Protein AF-A0A1S6QGM0-F1 (afdb_monomer_lite)

Secondary structure (DSSP, 8-state):
----EEE-TTT--EEETT-SB-TTT--B-PPP--------------------------HHHHHHHHHHHHHHHHHHHHH------S-HHHHHHHHHHHHH-SS-TT-S--EEEEETTTEEEEEE-TT-GGGTTTTT-HHHHHHHHHHHHHHHHTTTTSS-GGGG-EEEEESS-SSEEEEEETTEEEEETTT-

Organism: NCBI:txid1138822

pLDDT: mean 80.4, std 16.28, range [38.66, 97.5]

Sequence (192 aa):
MSEEEKVCIKCGRKIPGYSRFCPYCGAAQPALKKDAASDNSRVSRRATNDSGNNNGMTPLKKLMIIALGLVFVLVVGKVTTFKDGPGHHKIEEEMHLNMFDGETAYGKHPKITVDKKKGTTIKISYKSTALKNIKTNPDWKRLVKKTVKKSNEFDGVYGNKMYSKIKIRTDKSKKPLFKVDQGKVLYNKADA

Radius of gyration: 28.46 Å; chains: 1; bounding box: 60×48×69 Å

Structure (mmCIF, N/CA/C/O backbone):
data_AF-A0A1S6QGM0-F1
#
_entry.id   AF-A0A1S6QGM0-F1
#
loop_
_atom_site.group_PDB
_atom_site.id
_atom_site.type_symbol
_atom_site.label_atom_id
_atom_site.label_alt_id
_atom_site.label_comp_id
_atom_site.label_asym_id
_atom_site.label_entity_id
_atom_site.label_seq_id
_atom_site.pdbx_PDB_ins_code
_atom_site.Cartn_x
_atom_site.Cartn_y
_atom_site.Cartn_z
_atom_site.occupancy
_atom_site.B_iso_or_equiv
_atom_site.auth_seq_id
_atom_site.auth_comp_id
_atom_site.auth_asym_id
_atom_site.auth_atom_id
_atom_site.pdbx_PDB_model_num
ATOM 1 N N . MET A 1 1 ? 32.637 33.363 -14.312 1.00 43.47 1 MET A N 1
ATOM 2 C CA . MET A 1 1 ? 32.146 32.378 -15.298 1.00 43.47 1 MET A CA 1
ATOM 3 C C . MET A 1 1 ? 30.644 32.279 -15.115 1.00 43.47 1 MET A C 1
ATOM 5 O O . MET A 1 1 ? 30.223 31.840 -14.057 1.00 43.47 1 MET A O 1
ATOM 9 N N . SER A 1 2 ? 29.846 32.792 -16.050 1.00 50.94 2 SER A N 1
ATOM 10 C CA . SER A 1 2 ? 28.386 32.673 -15.990 1.00 50.94 2 SER A CA 1
ATOM 11 C C . SER A 1 2 ? 27.986 31.259 -16.408 1.00 50.94 2 SER A C 1
ATOM 13 O O . SER A 1 2 ? 28.318 30.815 -17.507 1.00 50.94 2 SER A O 1
ATOM 15 N N . GLU A 1 3 ? 27.319 30.530 -15.517 1.00 64.00 3 GLU A N 1
ATOM 16 C CA . GLU A 1 3 ? 26.695 29.258 -15.869 1.00 64.00 3 GLU A CA 1
ATOM 17 C C . GLU A 1 3 ? 25.521 29.558 -16.805 1.00 64.00 3 GLU A C 1
ATOM 19 O O . GLU A 1 3 ? 24.546 30.197 -16.424 1.00 64.00 3 GLU A O 1
ATOM 24 N N . GLU A 1 4 ? 25.652 29.169 -18.069 1.00 79.38 4 GLU A N 1
ATOM 25 C CA . GLU A 1 4 ? 24.581 29.285 -19.054 1.00 79.38 4 GLU A CA 1
ATOM 26 C C . GLU A 1 4 ? 23.386 28.446 -18.575 1.00 79.38 4 GLU A C 1
ATOM 28 O O . GLU A 1 4 ? 23.537 27.247 -18.349 1.00 79.38 4 GLU A O 1
ATOM 33 N N . GLU A 1 5 ? 22.217 29.056 -18.372 1.00 84.69 5 GLU A N 1
ATOM 34 C CA . GLU A 1 5 ? 20.994 28.382 -17.915 1.00 84.69 5 GLU A CA 1
ATOM 35 C C . GLU A 1 5 ? 20.033 28.137 -19.087 1.00 84.69 5 GLU A C 1
ATOM 37 O O . GLU A 1 5 ? 19.898 28.964 -19.987 1.00 84.69 5 GLU A O 1
ATOM 42 N N . LYS A 1 6 ? 19.305 27.017 -19.061 1.00 87.62 6 LYS A N 1
ATOM 43 C CA . LYS A 1 6 ? 18.217 26.709 -20.006 1.00 87.62 6 LYS A CA 1
ATOM 44 C C . LYS A 1 6 ? 16.930 26.349 -19.276 1.00 87.62 6 LYS A C 1
ATOM 46 O O . LYS A 1 6 ? 16.949 25.983 -18.105 1.00 87.62 6 LYS A O 1
ATOM 51 N N . VAL A 1 7 ? 15.796 26.416 -19.967 1.00 91.94 7 VAL A N 1
ATOM 52 C CA . VAL A 1 7 ? 14.485 26.052 -19.409 1.00 91.94 7 VAL A CA 1
ATOM 53 C C . VAL A 1 7 ? 14.140 24.608 -19.769 1.00 91.94 7 VAL A C 1
ATOM 55 O O . VAL A 1 7 ? 14.303 24.178 -20.908 1.00 91.94 7 VAL A O 1
ATOM 58 N N . CYS A 1 8 ? 13.653 23.844 -18.793 1.00 92.56 8 CYS A N 1
ATOM 59 C CA . CYS A 1 8 ? 13.222 22.469 -18.998 1.00 92.56 8 CYS A CA 1
ATOM 60 C C . CYS A 1 8 ? 11.998 22.392 -19.921 1.00 92.56 8 CYS A C 1
ATOM 62 O O . CYS A 1 8 ? 10.935 22.913 -19.582 1.00 92.56 8 CYS A O 1
ATOM 64 N N . ILE A 1 9 ? 12.105 21.619 -21.006 1.00 91.50 9 ILE A N 1
ATOM 65 C CA . ILE A 1 9 ? 11.027 21.416 -21.997 1.00 91.50 9 ILE A CA 1
ATOM 66 C C . ILE A 1 9 ? 9.768 20.718 -21.448 1.00 91.50 9 ILE A C 1
ATOM 68 O O . ILE A 1 9 ? 8.748 20.664 -22.128 1.00 91.50 9 ILE A O 1
ATOM 72 N N . LYS A 1 10 ? 9.837 20.127 -20.245 1.00 94.44 10 LYS A N 1
ATOM 73 C CA . LYS A 1 10 ? 8.713 19.412 -19.616 1.00 94.44 10 LYS A CA 1
ATOM 74 C C . LYS A 1 10 ? 8.075 20.171 -18.460 1.00 94.44 10 LYS A C 1
ATOM 76 O O . LYS A 1 10 ? 6.856 20.210 -18.386 1.00 94.44 10 LYS A O 1
ATOM 81 N N . CYS A 1 11 ? 8.870 20.727 -17.545 1.00 92.19 11 CYS A N 1
ATOM 82 C CA . CYS A 1 11 ? 8.349 21.344 -16.319 1.00 92.19 11 CYS A CA 1
ATOM 83 C C . CYS A 1 11 ? 8.531 22.866 -16.251 1.00 92.19 11 CYS A C 1
ATOM 85 O O . CYS A 1 11 ? 8.129 23.467 -15.259 1.00 92.19 11 CYS A O 1
ATOM 87 N N . GLY A 1 12 ? 9.168 23.486 -17.251 1.00 90.38 12 GLY A N 1
ATOM 88 C CA . GLY A 1 12 ? 9.318 24.942 -17.335 1.00 90.38 12 GLY A CA 1
ATOM 89 C C . GLY A 1 12 ? 10.295 25.567 -16.331 1.00 90.38 12 GLY A C 1
ATOM 90 O O . GLY A 1 12 ? 10.414 26.785 -16.276 1.00 90.38 12 GLY A O 1
ATOM 91 N N . ARG A 1 13 ? 11.013 24.767 -15.533 1.00 90.94 13 ARG A N 1
ATOM 92 C CA . ARG A 1 13 ? 12.010 25.271 -14.571 1.00 90.94 13 ARG A CA 1
ATOM 93 C C . ARG A 1 13 ? 13.360 25.537 -15.237 1.00 90.94 13 ARG A C 1
ATOM 95 O O . ARG A 1 13 ? 13.747 24.797 -16.142 1.00 90.94 13 ARG A O 1
ATOM 102 N N . LYS A 1 14 ? 14.088 26.543 -14.747 1.00 92.44 14 LYS A N 1
ATOM 103 C CA . LYS A 1 14 ? 15.476 26.826 -15.143 1.00 92.44 14 LYS A CA 1
ATOM 104 C C . LYS A 1 14 ? 16.421 25.746 -14.612 1.00 92.44 14 LYS A C 1
ATOM 106 O O . LYS A 1 14 ? 16.250 25.265 -13.493 1.00 92.44 14 LYS A O 1
ATOM 111 N N . ILE A 1 15 ? 17.369 25.334 -15.441 1.00 89.31 15 ILE A N 1
ATOM 112 C CA . ILE A 1 15 ? 18.354 24.285 -15.172 1.00 89.31 15 ILE A CA 1
ATOM 113 C C . ILE A 1 15 ? 19.703 24.673 -15.796 1.00 89.31 15 ILE A C 1
ATOM 115 O O . ILE A 1 15 ? 19.719 25.431 -16.767 1.00 89.31 15 ILE A O 1
ATOM 119 N N . PRO A 1 16 ? 20.827 24.105 -15.330 1.00 87.19 16 PRO A N 1
ATOM 120 C CA . PRO A 1 16 ? 22.119 24.344 -15.961 1.00 87.19 16 PRO A CA 1
ATOM 121 C C . PRO A 1 16 ? 22.126 23.890 -17.428 1.00 87.19 16 PRO A C 1
ATOM 123 O O . PRO A 1 16 ? 21.629 22.810 -17.773 1.00 87.19 16 PRO A O 1
ATOM 126 N N . GLY A 1 17 ? 22.712 24.699 -18.303 1.00 81.88 17 GLY A N 1
ATOM 127 C CA . GLY A 1 17 ? 22.733 24.523 -19.756 1.00 81.88 17 GLY A CA 1
ATOM 128 C C . GLY A 1 17 ? 23.417 23.231 -20.198 1.00 81.88 17 GLY A C 1
ATOM 129 O O . GLY A 1 17 ? 22.955 22.561 -21.129 1.00 81.88 17 GLY A O 1
ATOM 130 N N . TYR A 1 18 ? 24.442 22.810 -19.452 1.00 81.00 18 TYR A N 1
ATOM 131 C CA . TYR A 1 18 ? 25.153 21.546 -19.652 1.00 81.00 18 TYR A CA 1
ATOM 132 C C . TYR A 1 18 ? 24.358 20.312 -19.196 1.00 81.00 18 TYR A C 1
ATOM 134 O O . TYR A 1 18 ? 24.715 19.185 -19.547 1.00 81.00 18 TYR A O 1
ATOM 142 N N . SER A 1 19 ? 23.276 20.481 -18.426 1.00 82.56 19 SER A N 1
ATOM 143 C CA . SER A 1 19 ? 22.555 19.341 -17.867 1.00 82.56 19 SER A CA 1
ATOM 144 C C . SER A 1 19 ? 21.805 18.565 -18.950 1.00 82.56 19 SER A C 1
ATOM 146 O O . SER A 1 19 ? 20.955 19.111 -19.661 1.00 82.56 19 SER A O 1
ATOM 148 N N . ARG A 1 20 ? 22.092 17.264 -19.064 1.00 88.19 20 ARG A N 1
ATOM 149 C CA . ARG A 1 20 ? 21.401 16.340 -19.985 1.00 88.19 20 ARG A CA 1
ATOM 150 C C . ARG A 1 20 ? 20.034 15.898 -19.462 1.00 88.19 20 ARG A C 1
ATOM 152 O O . ARG A 1 20 ? 19.219 15.423 -20.245 1.00 88.19 20 ARG A O 1
ATOM 159 N N . PHE A 1 21 ? 19.774 16.071 -18.167 1.00 92.81 21 PHE A N 1
ATOM 160 C CA . PHE A 1 21 ? 18.528 15.678 -17.510 1.00 92.81 21 PHE A CA 1
ATOM 161 C C . PHE A 1 21 ? 18.049 16.777 -16.557 1.00 92.81 21 PHE A C 1
ATOM 163 O O . PHE A 1 21 ? 18.847 17.459 -15.917 1.00 92.81 21 PHE A O 1
ATOM 170 N N . CYS A 1 22 ? 16.738 16.979 -16.453 1.00 91.56 22 CYS A N 1
ATOM 171 C CA . CYS A 1 22 ? 16.185 17.941 -15.504 1.00 91.56 22 CYS A CA 1
ATOM 172 C C . CYS A 1 22 ? 16.244 17.371 -14.072 1.00 91.56 22 CYS A C 1
ATOM 174 O O . CYS A 1 22 ? 15.607 16.344 -13.831 1.00 91.56 22 CYS A O 1
ATOM 176 N N . PRO A 1 23 ? 16.898 18.033 -13.098 1.00 89.12 23 PRO A N 1
ATOM 177 C CA . PRO A 1 23 ? 16.967 17.543 -11.716 1.00 89.12 23 PRO A CA 1
ATOM 178 C C . PRO A 1 23 ? 15.606 17.549 -11.003 1.00 89.12 23 PRO A C 1
ATOM 180 O O . PRO A 1 23 ? 15.426 16.847 -10.016 1.00 89.12 23 PRO A O 1
ATOM 183 N N . TYR A 1 24 ? 14.631 18.311 -11.509 1.00 90.44 24 TYR A N 1
ATOM 184 C CA . TYR A 1 24 ? 13.314 18.447 -10.882 1.00 90.44 24 TYR A CA 1
ATOM 185 C C . TYR A 1 24 ? 12.263 17.469 -11.414 1.00 90.44 24 TYR A C 1
ATOM 187 O O . TYR A 1 24 ? 11.301 17.180 -10.714 1.00 90.44 24 TYR A O 1
ATOM 195 N N . CYS A 1 25 ? 12.393 16.998 -12.658 1.00 91.00 25 CYS A N 1
ATOM 196 C CA . CYS A 1 25 ? 11.388 16.115 -13.272 1.00 91.00 25 CYS A CA 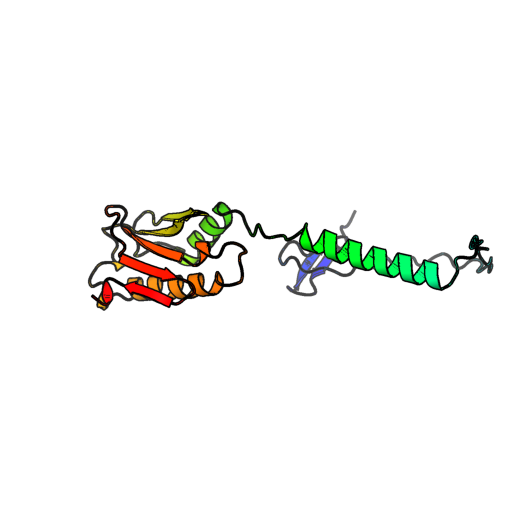1
ATOM 197 C C . CYS A 1 25 ? 11.967 14.895 -14.001 1.00 91.00 25 CYS A C 1
ATOM 199 O O . CYS A 1 25 ? 11.207 14.106 -14.552 1.00 91.00 25 CYS A O 1
ATOM 201 N N . GLY A 1 26 ? 13.293 14.745 -14.060 1.00 88.94 26 GLY A N 1
ATOM 202 C CA . GLY A 1 26 ? 13.970 13.610 -14.696 1.00 88.94 26 GLY A CA 1
ATOM 203 C C . GLY A 1 26 ? 13.949 13.604 -16.229 1.00 88.94 26 GLY A C 1
ATOM 204 O O . GLY A 1 26 ? 14.592 12.758 -16.842 1.00 88.94 26 GLY A O 1
ATOM 205 N N . ALA A 1 27 ? 13.251 14.544 -16.877 1.00 91.75 27 ALA A N 1
ATOM 206 C CA . ALA A 1 27 ? 13.150 14.581 -18.333 1.00 91.75 27 ALA A CA 1
ATOM 207 C C . ALA A 1 27 ? 14.506 14.864 -18.999 1.00 91.75 27 ALA A C 1
ATOM 209 O O . ALA A 1 27 ? 15.207 15.804 -18.607 1.00 91.75 27 ALA A O 1
ATOM 210 N N . ALA A 1 28 ? 14.836 14.098 -20.041 1.00 91.56 28 ALA A N 1
ATOM 211 C CA . ALA A 1 28 ? 15.992 14.343 -20.898 1.00 91.56 28 ALA A CA 1
ATOM 212 C C . ALA A 1 28 ? 15.896 15.716 -21.581 1.00 91.56 28 ALA A C 1
ATOM 214 O O . ALA A 1 28 ? 14.815 16.148 -21.985 1.00 91.56 28 ALA A O 1
ATOM 215 N N . GLN A 1 29 ? 17.029 16.405 -21.685 1.00 88.69 29 GLN A N 1
ATOM 216 C CA . GLN A 1 29 ? 17.133 17.766 -22.199 1.00 88.69 29 GLN A CA 1
ATOM 217 C C . GLN A 1 29 ? 18.039 17.795 -23.430 1.00 88.69 29 GLN A C 1
ATOM 219 O O . GLN A 1 29 ? 19.071 17.117 -23.437 1.00 88.69 29 GLN A O 1
ATOM 224 N N . PRO A 1 30 ? 17.708 18.600 -24.451 1.00 83.50 30 PRO A N 1
ATOM 225 C CA . PRO A 1 30 ? 18.596 18.795 -25.587 1.00 83.50 30 PRO A CA 1
ATOM 226 C C . PRO A 1 30 ? 19.904 19.459 -25.130 1.00 83.50 30 PRO A C 1
ATOM 228 O O . PRO A 1 30 ? 19.913 20.294 -24.216 1.00 83.50 30 PRO A O 1
ATOM 231 N N . ALA A 1 31 ? 21.023 19.064 -25.740 1.00 76.94 31 ALA A N 1
ATOM 232 C CA . ALA A 1 31 ? 22.296 19.748 -25.546 1.00 76.94 31 ALA A CA 1
ATOM 233 C C . ALA A 1 31 ? 22.222 21.126 -26.217 1.00 76.94 31 ALA A C 1
ATOM 235 O O . ALA A 1 31 ? 21.768 21.223 -27.357 1.00 76.94 31 ALA A O 1
ATOM 236 N N . LEU A 1 32 ? 22.653 22.177 -25.517 1.00 70.12 32 LEU A N 1
ATOM 237 C CA . LEU A 1 32 ? 22.825 23.481 -26.149 1.00 70.12 32 LEU A CA 1
ATOM 238 C C . LEU A 1 32 ? 23.970 23.349 -27.155 1.00 70.12 32 LEU A C 1
ATOM 240 O O . LEU A 1 32 ? 25.086 22.973 -26.787 1.00 70.12 32 LEU A O 1
ATOM 244 N N . LYS A 1 33 ? 23.681 23.592 -28.436 1.00 61.00 33 LYS A N 1
ATOM 245 C CA . LYS A 1 33 ? 24.728 23.766 -29.438 1.00 61.00 33 LYS A CA 1
ATOM 246 C C . LYS A 1 33 ? 25.403 25.091 -29.110 1.00 61.00 33 LYS A C 1
ATOM 248 O O . LYS A 1 33 ? 24.762 26.129 -29.187 1.00 61.00 33 LYS A O 1
ATOM 253 N N . LYS A 1 34 ? 26.669 25.049 -28.701 1.00 51.59 34 LYS A N 1
ATOM 254 C CA . LYS A 1 34 ? 27.493 26.255 -28.701 1.00 51.59 34 LYS A CA 1
ATOM 255 C C . LYS A 1 34 ? 27.737 26.604 -30.160 1.00 51.59 34 LYS A C 1
ATOM 257 O O . LYS A 1 34 ? 28.411 25.845 -30.857 1.00 51.59 34 LYS A O 1
ATOM 262 N N . ASP A 1 35 ? 27.157 27.706 -30.610 1.00 47.41 35 ASP A N 1
ATOM 263 C CA . ASP A 1 35 ? 27.440 28.275 -31.919 1.00 47.41 35 ASP A CA 1
ATOM 264 C C . ASP A 1 35 ? 28.897 28.750 -31.927 1.00 47.41 35 ASP A C 1
ATOM 266 O O . ASP A 1 35 ? 29.236 29.854 -31.504 1.00 47.41 35 ASP A O 1
ATOM 270 N N . ALA A 1 36 ? 29.789 27.864 -32.366 1.00 41.09 36 ALA A N 1
ATOM 271 C CA . ALA A 1 36 ? 31.149 28.209 -32.735 1.00 41.09 36 ALA A CA 1
ATOM 272 C C . ALA A 1 36 ? 31.103 28.960 -34.072 1.00 41.09 36 ALA A C 1
ATOM 274 O O . ALA A 1 36 ? 31.270 28.376 -35.142 1.00 41.09 36 ALA A O 1
ATOM 275 N N . ALA A 1 37 ? 30.861 30.266 -34.019 1.00 44.53 37 ALA A N 1
ATOM 276 C CA . ALA A 1 37 ? 31.225 31.148 -35.114 1.00 44.53 37 ALA A CA 1
ATOM 277 C C . ALA A 1 37 ? 32.725 31.452 -35.011 1.00 44.53 37 ALA A C 1
ATOM 279 O O . ALA A 1 37 ? 33.130 32.313 -34.238 1.00 44.53 37 ALA A O 1
ATOM 280 N N . SER A 1 38 ? 33.535 30.695 -35.758 1.00 45.12 38 SER A N 1
ATOM 281 C CA . SER A 1 38 ? 34.719 31.166 -36.498 1.00 45.12 38 SER A CA 1
ATOM 282 C C . SER A 1 38 ? 35.695 30.012 -36.733 1.00 45.12 38 SER A C 1
ATOM 284 O O . SER A 1 38 ? 36.644 29.841 -35.977 1.00 45.12 38 SER A O 1
ATOM 286 N N . ASP A 1 39 ? 35.514 29.271 -37.824 1.00 38.66 39 ASP A N 1
ATOM 287 C CA . ASP A 1 39 ? 36.645 29.066 -38.731 1.00 38.66 39 ASP A CA 1
ATOM 288 C C . ASP A 1 39 ? 36.114 28.773 -40.135 1.00 38.66 39 ASP A C 1
ATOM 290 O O . ASP A 1 39 ? 35.713 27.661 -40.478 1.00 38.66 39 ASP A O 1
ATOM 294 N N . ASN A 1 40 ? 36.034 29.829 -40.937 1.00 53.47 40 ASN A N 1
ATOM 295 C CA . ASN A 1 40 ? 35.817 29.716 -42.365 1.00 53.47 40 ASN A CA 1
ATOM 296 C C . ASN A 1 40 ? 37.191 29.832 -43.022 1.00 53.47 40 ASN A C 1
ATOM 298 O O . ASN A 1 40 ? 37.569 30.887 -43.526 1.00 53.47 40 ASN A O 1
ATOM 302 N N . SER A 1 41 ? 37.969 28.752 -42.989 1.00 46.75 41 SER A N 1
ATOM 303 C CA . SER A 1 41 ? 39.131 28.625 -43.855 1.00 46.75 41 SER A CA 1
ATOM 304 C C . SER A 1 41 ? 39.347 27.168 -44.279 1.00 46.75 41 SER A C 1
ATOM 306 O O . SER A 1 41 ? 39.750 26.297 -43.521 1.00 46.75 41 SER A O 1
ATOM 308 N N . ARG A 1 42 ? 39.091 26.934 -45.573 1.00 38.94 42 ARG A N 1
ATOM 309 C CA . ARG A 1 42 ? 39.524 25.770 -46.365 1.00 38.94 42 ARG A CA 1
ATOM 310 C C . ARG A 1 42 ? 38.817 24.449 -46.047 1.00 38.94 42 ARG A C 1
ATOM 312 O O . ARG A 1 42 ? 39.374 23.527 -45.460 1.00 38.94 42 ARG A O 1
ATOM 319 N N . VAL A 1 43 ? 37.646 24.292 -46.669 1.00 48.12 43 VAL A N 1
ATOM 320 C CA . VAL A 1 43 ? 37.157 22.988 -47.144 1.00 48.12 43 VAL A CA 1
ATOM 321 C C . VAL A 1 43 ? 38.150 22.451 -48.186 1.00 48.12 43 VAL A C 1
ATOM 323 O O . VAL A 1 43 ? 37.931 22.517 -49.393 1.00 48.12 43 VAL A O 1
ATOM 326 N N . SER A 1 44 ? 39.275 21.914 -47.719 1.00 46.84 44 SER A N 1
ATOM 327 C CA . SER A 1 44 ? 39.966 20.858 -48.441 1.00 46.84 44 SER A CA 1
ATOM 328 C C . SER A 1 44 ? 39.135 19.606 -48.231 1.00 46.84 44 SER A C 1
ATOM 330 O O . SER A 1 44 ? 39.155 19.001 -47.160 1.00 46.84 44 SER A O 1
ATOM 332 N N . ARG A 1 45 ? 38.400 19.214 -49.274 1.00 51.84 45 ARG A N 1
ATOM 333 C CA . ARG A 1 45 ? 37.960 17.834 -49.469 1.00 51.84 45 ARG A CA 1
ATOM 334 C C . ARG A 1 45 ? 39.205 16.944 -49.500 1.00 51.84 45 ARG A C 1
ATOM 336 O O . ARG A 1 45 ? 39.702 16.596 -50.564 1.00 51.84 45 ARG A O 1
ATOM 343 N N . ARG A 1 46 ? 39.724 16.567 -48.335 1.00 40.06 46 ARG A N 1
ATOM 344 C CA . ARG A 1 46 ? 40.391 15.281 -48.189 1.00 40.06 46 ARG A CA 1
ATOM 345 C C . ARG A 1 46 ? 39.292 14.311 -47.834 1.00 40.06 46 ARG A C 1
ATOM 347 O O . ARG A 1 46 ? 38.841 14.256 -46.695 1.00 40.06 46 ARG A O 1
ATOM 354 N N . ALA A 1 47 ? 38.843 13.604 -48.868 1.00 46.22 47 ALA A N 1
ATOM 355 C CA . ALA A 1 47 ? 38.322 12.267 -48.707 1.00 46.22 47 ALA A CA 1
ATOM 356 C C . ALA A 1 47 ? 39.236 11.565 -47.701 1.00 46.22 47 ALA A C 1
ATOM 358 O O . ALA A 1 47 ? 40.404 11.291 -47.988 1.00 46.22 47 ALA A O 1
ATOM 359 N N . THR A 1 48 ? 38.745 11.378 -46.481 1.00 44.88 48 THR A N 1
ATOM 360 C CA . THR A 1 48 ? 39.302 10.361 -45.615 1.00 44.88 48 THR A CA 1
ATOM 361 C C . THR A 1 48 ? 39.071 9.074 -46.379 1.00 44.88 48 THR A C 1
ATOM 363 O O . THR A 1 48 ? 37.941 8.599 -46.492 1.00 44.88 48 THR A O 1
ATOM 366 N N . ASN A 1 49 ? 40.152 8.583 -46.978 1.00 51.34 49 ASN A N 1
ATOM 367 C CA . ASN A 1 49 ? 40.356 7.177 -47.253 1.00 51.34 49 ASN A CA 1
ATOM 368 C C . ASN A 1 49 ? 40.202 6.460 -45.911 1.00 51.34 49 ASN A C 1
ATOM 370 O O . ASN A 1 49 ? 41.184 6.167 -45.233 1.00 51.34 49 ASN A O 1
ATOM 374 N N . ASP A 1 50 ? 38.956 6.255 -45.491 1.00 46.56 50 ASP A N 1
ATOM 375 C CA . ASP A 1 50 ? 38.643 5.204 -44.552 1.00 46.56 50 ASP A CA 1
ATOM 376 C C . ASP A 1 50 ? 38.761 3.932 -45.380 1.00 46.56 50 ASP A C 1
ATOM 378 O O . ASP A 1 50 ? 37.858 3.536 -46.123 1.00 46.56 50 ASP A O 1
ATOM 382 N N . SER A 1 51 ? 39.981 3.398 -45.373 1.00 42.41 51 SER A N 1
ATOM 383 C CA . SER A 1 51 ? 40.308 2.076 -45.871 1.00 42.41 51 SER A CA 1
ATOM 384 C C . SER A 1 51 ? 39.476 1.077 -45.078 1.00 42.41 51 SER A C 1
ATOM 386 O O . SER A 1 51 ? 39.934 0.490 -44.099 1.00 42.41 51 SER A O 1
ATOM 388 N N . GLY A 1 52 ? 38.236 0.884 -45.526 1.00 43.19 52 GLY A N 1
ATOM 389 C CA . GLY A 1 52 ? 37.433 -0.280 -45.223 1.00 43.19 52 GLY A CA 1
ATOM 390 C C . GLY A 1 52 ? 38.235 -1.496 -45.655 1.00 43.19 52 GLY A C 1
ATOM 391 O O . GLY A 1 52 ? 38.292 -1.836 -46.836 1.00 43.19 52 GLY A O 1
ATOM 392 N N . ASN A 1 53 ? 38.909 -2.108 -44.686 1.00 48.28 53 ASN A N 1
ATOM 393 C CA . ASN A 1 53 ? 39.560 -3.393 -44.833 1.00 48.28 53 ASN A CA 1
ATOM 394 C C . ASN A 1 53 ? 38.480 -4.429 -45.174 1.00 48.28 53 ASN A C 1
ATOM 396 O O . ASN A 1 53 ? 37.830 -5.005 -44.300 1.00 48.28 53 ASN A O 1
ATOM 400 N N . ASN A 1 54 ? 38.249 -4.613 -46.470 1.00 49.72 54 ASN A N 1
ATOM 401 C CA . ASN A 1 54 ? 37.345 -5.603 -47.020 1.00 49.72 54 ASN A CA 1
ATOM 402 C C . ASN A 1 54 ? 38.015 -6.977 -46.965 1.00 49.72 54 ASN A C 1
ATOM 404 O O . ASN A 1 54 ? 38.377 -7.545 -47.993 1.00 49.72 54 ASN A O 1
ATOM 408 N N . ASN A 1 55 ? 38.110 -7.558 -45.770 1.00 55.28 55 ASN A N 1
ATOM 409 C CA . ASN A 1 55 ? 38.131 -9.012 -45.687 1.00 55.28 55 ASN A CA 1
ATOM 410 C C . ASN A 1 55 ? 36.720 -9.494 -46.036 1.00 55.28 55 ASN A C 1
ATOM 412 O O . ASN A 1 55 ? 35.784 -9.375 -45.244 1.00 55.28 55 ASN A O 1
ATOM 416 N N . GLY A 1 56 ? 36.573 -9.965 -47.277 1.00 55.66 56 GLY A N 1
ATOM 417 C CA . GLY A 1 56 ? 35.321 -10.397 -47.886 1.00 55.66 56 GLY A CA 1
ATOM 418 C C . GLY A 1 56 ? 34.567 -11.390 -47.010 1.00 55.66 56 GLY A C 1
ATOM 419 O O . GLY A 1 56 ? 34.852 -12.585 -46.980 1.00 55.66 56 GLY A O 1
ATOM 420 N N . MET A 1 57 ? 33.569 -10.889 -46.291 1.00 57.75 57 MET A N 1
ATOM 421 C CA . MET A 1 57 ? 32.644 -11.725 -45.554 1.00 57.75 57 MET A CA 1
ATOM 422 C C . MET A 1 57 ? 31.485 -12.083 -46.480 1.00 57.75 57 MET A C 1
ATOM 424 O O . MET A 1 57 ? 30.722 -11.208 -46.895 1.00 57.75 57 MET A O 1
ATOM 428 N N . THR A 1 58 ? 31.375 -13.370 -46.811 1.00 74.44 58 THR A N 1
ATOM 429 C CA . THR A 1 58 ? 30.283 -13.910 -47.626 1.00 74.44 58 THR A CA 1
ATOM 430 C C . THR A 1 58 ? 28.922 -13.502 -47.044 1.00 74.44 58 THR A C 1
ATOM 432 O O . THR A 1 58 ? 28.788 -13.385 -45.820 1.00 74.44 58 THR A O 1
ATOM 435 N N . PRO A 1 59 ? 27.895 -13.277 -47.882 1.00 72.69 59 PRO A N 1
ATOM 436 C CA . PRO A 1 59 ? 26.594 -12.769 -47.437 1.00 72.69 59 PRO A CA 1
ATOM 437 C C . PRO A 1 59 ? 25.960 -13.619 -46.319 1.00 72.69 59 PRO A C 1
ATOM 439 O O . PRO A 1 59 ? 25.344 -13.068 -45.408 1.00 72.69 59 PRO A O 1
ATOM 442 N N . LEU A 1 60 ? 26.217 -14.934 -46.302 1.00 77.75 60 LEU A N 1
ATOM 443 C CA . LEU A 1 60 ? 25.806 -15.825 -45.211 1.00 77.75 60 LEU A CA 1
ATOM 444 C C . LEU A 1 60 ? 26.459 -15.496 -43.859 1.00 77.75 60 LEU A C 1
ATOM 446 O O . LEU A 1 60 ? 25.787 -15.532 -42.832 1.00 77.75 60 LEU A O 1
ATOM 450 N N . LYS A 1 61 ? 27.753 -15.154 -43.824 1.00 77.81 61 LYS A N 1
ATOM 451 C CA . LYS A 1 61 ? 28.450 -14.836 -42.566 1.00 77.81 61 LYS A CA 1
ATOM 452 C C . LYS A 1 61 ? 27.927 -13.540 -41.933 1.00 77.81 61 LYS A C 1
ATOM 454 O O . LYS A 1 61 ? 27.829 -13.469 -40.712 1.00 77.81 61 LYS A O 1
ATOM 459 N N . LYS A 1 62 ? 27.515 -12.552 -42.740 1.00 78.25 62 LYS A N 1
ATOM 460 C CA . LYS A 1 62 ? 26.876 -11.321 -42.235 1.00 78.25 62 LYS A CA 1
ATOM 461 C C . LYS A 1 62 ? 25.527 -11.612 -41.573 1.00 78.25 62 LYS A C 1
ATOM 463 O O . LYS A 1 62 ? 25.272 -11.117 -40.478 1.00 78.25 62 LYS A O 1
ATOM 468 N N . LEU A 1 63 ? 24.701 -12.462 -42.191 1.00 84.25 63 LEU A N 1
ATOM 469 C CA . LEU A 1 63 ? 23.429 -12.896 -41.603 1.00 84.25 63 LEU A CA 1
ATOM 470 C C . LEU A 1 63 ? 23.636 -13.678 -40.302 1.00 84.25 63 LEU A C 1
ATOM 472 O O . LEU A 1 63 ? 22.916 -13.440 -39.337 1.00 84.25 63 LEU A O 1
ATOM 476 N N . MET A 1 64 ? 24.657 -14.537 -40.241 1.00 85.88 64 MET A N 1
ATOM 477 C CA . MET A 1 64 ? 24.989 -15.279 -39.021 1.00 85.88 64 MET A CA 1
ATOM 478 C C . MET A 1 64 ? 25.403 -14.354 -37.876 1.00 85.88 64 MET A C 1
ATOM 480 O O . MET A 1 64 ? 24.944 -14.553 -36.760 1.00 85.88 64 MET A O 1
ATOM 484 N N . ILE A 1 65 ? 26.202 -13.313 -38.131 1.00 85.81 65 ILE A N 1
ATOM 485 C CA . ILE A 1 65 ? 26.593 -12.344 -37.091 1.00 85.81 65 ILE A CA 1
ATOM 486 C C . ILE A 1 65 ? 25.387 -11.539 -36.599 1.00 85.81 65 ILE A C 1
ATOM 488 O O . ILE A 1 65 ? 25.240 -11.344 -35.394 1.00 85.81 65 ILE A O 1
ATOM 492 N N . ILE A 1 66 ? 24.501 -11.108 -37.501 1.00 86.56 66 ILE A N 1
ATOM 493 C CA . ILE A 1 66 ? 23.269 -10.396 -37.127 1.00 86.56 66 ILE A CA 1
ATOM 494 C C . ILE A 1 66 ? 22.364 -11.303 -36.288 1.00 86.56 66 ILE A C 1
ATOM 496 O O . ILE A 1 66 ? 21.872 -10.876 -35.245 1.00 86.56 66 ILE A O 1
ATOM 500 N N . ALA A 1 67 ? 22.188 -12.560 -36.700 1.00 88.62 67 ALA A N 1
ATOM 501 C CA . ALA A 1 67 ? 21.423 -13.544 -35.944 1.00 88.62 67 ALA A CA 1
ATOM 502 C C . ALA A 1 67 ? 22.047 -13.794 -34.564 1.00 88.62 67 ALA A C 1
ATOM 504 O O . ALA A 1 67 ? 21.331 -13.807 -33.566 1.00 88.62 67 ALA A O 1
ATOM 505 N N . LEU A 1 68 ? 23.375 -13.912 -34.478 1.00 90.31 68 LEU A N 1
ATOM 506 C CA . LEU A 1 68 ? 24.088 -14.109 -33.216 1.00 90.31 68 LEU A CA 1
ATOM 507 C C . LEU A 1 68 ? 23.962 -12.889 -32.294 1.00 90.31 68 LEU A C 1
ATOM 509 O O . LEU A 1 68 ? 23.761 -13.049 -31.094 1.00 90.31 68 LEU A O 1
ATOM 513 N N . GLY A 1 69 ? 24.013 -11.677 -32.852 1.00 89.94 69 GLY A N 1
ATOM 514 C CA . GLY A 1 69 ? 23.770 -10.431 -32.126 1.00 89.94 69 GLY A CA 1
ATOM 515 C C . GLY A 1 69 ? 22.336 -10.327 -31.606 1.00 89.94 69 GLY A C 1
ATOM 516 O O . GLY A 1 69 ? 22.131 -9.995 -30.442 1.00 89.94 69 GLY A O 1
ATOM 517 N N . LEU A 1 70 ? 21.339 -10.683 -32.421 1.00 88.62 70 LEU A N 1
ATOM 518 C CA . LEU A 1 70 ? 19.934 -10.758 -32.003 1.00 88.62 70 LEU A CA 1
ATOM 519 C C . LEU A 1 70 ? 19.725 -11.796 -30.898 1.00 88.62 70 LEU A C 1
ATOM 521 O O . LEU A 1 70 ? 19.076 -11.501 -29.897 1.00 88.62 70 LEU A O 1
ATOM 525 N N . VAL A 1 71 ? 20.314 -12.984 -31.035 1.00 88.56 71 VAL A N 1
ATOM 526 C CA . VAL A 1 71 ? 20.284 -14.022 -29.998 1.00 88.56 71 VAL A CA 1
ATOM 527 C C . VAL A 1 71 ? 20.956 -13.520 -28.724 1.00 88.56 71 VAL A C 1
ATOM 529 O O . VAL A 1 71 ? 20.394 -13.689 -27.647 1.00 88.56 71 VAL A O 1
ATOM 532 N N . PHE A 1 72 ? 22.099 -12.841 -28.820 1.00 87.94 72 PHE A N 1
ATOM 533 C CA . PHE A 1 72 ? 22.778 -12.258 -27.666 1.00 87.94 72 PHE A CA 1
ATOM 534 C C . PHE A 1 72 ? 21.918 -11.194 -26.976 1.00 87.94 72 PHE A C 1
ATOM 536 O O . PHE A 1 72 ? 21.777 -11.234 -25.759 1.00 87.94 72 PHE A O 1
ATOM 543 N N .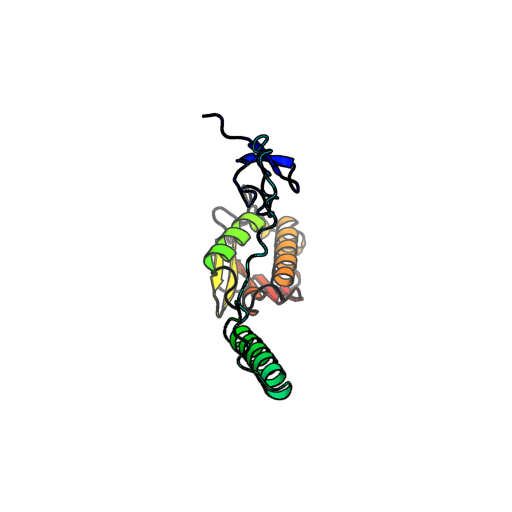 VAL A 1 73 ? 21.262 -10.303 -27.724 1.00 83.25 73 VAL A N 1
ATOM 544 C CA . VAL A 1 73 ? 20.321 -9.315 -27.167 1.00 83.25 73 VAL A CA 1
ATOM 545 C C . VAL A 1 73 ? 19.125 -9.996 -26.499 1.00 83.25 73 VAL A C 1
ATOM 547 O O . VAL A 1 73 ? 18.716 -9.575 -25.420 1.00 83.25 73 VAL A O 1
ATOM 550 N N . LEU A 1 74 ? 18.583 -11.070 -27.079 1.00 80.00 74 LEU A N 1
ATOM 551 C CA . LEU A 1 74 ? 17.490 -11.837 -26.473 1.00 80.00 74 LEU A CA 1
ATOM 552 C C . LEU A 1 74 ? 17.942 -12.587 -25.209 1.00 80.00 74 LEU A C 1
ATOM 554 O O . LEU A 1 74 ? 17.201 -12.626 -24.227 1.00 80.00 74 LEU A O 1
ATOM 558 N N . VAL A 1 75 ? 19.151 -13.153 -25.199 1.00 78.12 75 VAL A N 1
ATOM 559 C CA . VAL A 1 75 ? 19.734 -13.848 -24.041 1.00 78.12 75 VAL A CA 1
ATOM 560 C C . VAL A 1 75 ? 20.050 -12.853 -22.928 1.00 78.12 75 VAL A C 1
ATOM 562 O O . VAL A 1 75 ? 19.577 -13.032 -21.808 1.00 78.12 75 VAL A O 1
ATOM 565 N N . VAL A 1 76 ? 20.764 -11.766 -23.228 1.00 72.56 76 VAL A N 1
ATOM 566 C CA . VAL A 1 76 ? 21.055 -10.691 -22.269 1.00 72.56 76 VAL A CA 1
ATOM 567 C C . VAL A 1 76 ? 19.757 -10.062 -21.774 1.00 72.56 76 VAL A C 1
ATOM 569 O O . VAL A 1 76 ? 19.594 -9.921 -20.570 1.00 72.56 76 VAL A O 1
ATOM 572 N N . GLY A 1 77 ? 18.782 -9.802 -22.647 1.00 64.19 77 GLY A N 1
ATOM 573 C CA . GLY A 1 77 ? 17.463 -9.295 -22.264 1.00 64.19 77 GLY A CA 1
ATOM 574 C C . GLY A 1 77 ? 16.687 -10.229 -21.326 1.00 64.19 77 GLY A C 1
ATOM 575 O O . GLY A 1 77 ? 15.970 -9.751 -20.446 1.00 64.19 77 GLY A O 1
ATOM 576 N N . LYS A 1 78 ? 16.858 -11.555 -21.446 1.00 62.12 78 LYS A N 1
ATOM 577 C CA . LYS A 1 78 ? 16.314 -12.521 -20.474 1.00 62.12 78 LYS A CA 1
ATOM 578 C C . LYS A 1 78 ? 17.095 -12.570 -19.158 1.00 62.12 78 LYS A C 1
ATOM 580 O O . LYS A 1 78 ? 16.487 -12.857 -18.129 1.00 62.12 78 LYS A O 1
ATOM 585 N N . VAL A 1 79 ? 18.402 -12.305 -19.169 1.00 60.88 79 VAL A N 1
ATOM 586 C CA . VAL A 1 79 ? 19.255 -12.327 -17.965 1.00 60.88 79 VAL A CA 1
ATOM 587 C C . VAL A 1 79 ? 19.152 -11.014 -17.178 1.00 60.88 79 VAL A C 1
ATOM 589 O O . VAL A 1 79 ? 19.110 -11.037 -15.951 1.00 60.88 79 VAL A O 1
ATOM 592 N N . THR A 1 80 ? 19.010 -9.869 -17.846 1.00 55.12 80 THR A N 1
ATOM 593 C CA . THR A 1 80 ? 18.893 -8.545 -17.217 1.00 55.12 80 THR A CA 1
ATOM 594 C C . THR A 1 80 ? 17.447 -8.150 -16.945 1.00 55.12 80 THR A C 1
ATOM 596 O O . THR A 1 80 ? 17.085 -6.980 -17.090 1.00 55.12 80 THR A O 1
ATOM 599 N N . THR A 1 81 ? 16.577 -9.088 -16.561 1.00 53.53 81 THR A N 1
ATOM 600 C CA . THR A 1 81 ? 15.258 -8.679 -16.081 1.00 53.53 81 THR A CA 1
ATOM 601 C C . THR A 1 81 ? 15.464 -7.852 -14.813 1.00 53.53 81 THR A C 1
ATOM 603 O O . THR A 1 81 ? 15.722 -8.423 -13.755 1.00 53.53 81 THR A O 1
ATOM 606 N N . PHE A 1 82 ? 15.366 -6.522 -14.929 1.00 52.19 82 PHE A N 1
ATOM 607 C CA . PHE A 1 82 ? 15.223 -5.547 -13.842 1.00 52.19 82 PHE A CA 1
ATOM 608 C C . PHE A 1 82 ? 13.925 -5.862 -13.070 1.00 52.19 82 PHE A C 1
ATOM 610 O O . PHE A 1 82 ? 12.934 -5.144 -13.139 1.00 52.19 82 PHE A O 1
ATOM 617 N N . LYS A 1 83 ? 13.876 -7.023 -12.413 1.00 52.91 83 LYS A N 1
ATOM 618 C CA . LYS A 1 83 ? 12.737 -7.515 -11.625 1.00 52.91 83 LYS A CA 1
ATOM 619 C C . LYS A 1 83 ? 12.719 -6.914 -10.233 1.00 52.91 83 LYS A C 1
ATOM 621 O O . LYS A 1 83 ? 11.679 -6.922 -9.572 1.00 52.91 83 LYS A O 1
ATOM 626 N N . ASP A 1 84 ? 13.846 -6.365 -9.811 1.00 56.94 84 ASP A N 1
ATOM 627 C CA . ASP A 1 84 ? 13.957 -5.666 -8.552 1.00 56.94 84 ASP A CA 1
ATOM 628 C C . ASP A 1 84 ? 13.512 -4.222 -8.775 1.00 56.94 84 ASP A C 1
ATOM 630 O O . ASP A 1 84 ? 14.301 -3.328 -9.069 1.00 56.94 84 ASP A O 1
ATOM 634 N N . GLY A 1 85 ? 12.198 -4.008 -8.662 1.00 61.91 85 GLY A N 1
ATOM 635 C CA . GLY A 1 85 ? 11.635 -2.677 -8.445 1.00 61.91 85 GLY A CA 1
ATOM 636 C C . GLY A 1 85 ? 12.242 -2.007 -7.197 1.00 61.91 85 GLY A C 1
ATOM 637 O O . GLY A 1 85 ? 13.116 -2.581 -6.538 1.00 61.91 85 GLY A O 1
ATOM 638 N N . PRO A 1 86 ? 11.795 -0.795 -6.823 1.00 68.75 86 PRO A N 1
ATOM 639 C CA . PRO A 1 86 ? 12.328 -0.095 -5.659 1.00 68.75 86 PRO A CA 1
ATOM 640 C C . PRO A 1 86 ? 12.380 -1.017 -4.435 1.00 68.75 86 PRO A C 1
ATOM 642 O O . PRO A 1 86 ? 11.461 -1.797 -4.171 1.00 68.75 86 PRO A O 1
ATOM 645 N N . GLY A 1 87 ? 13.490 -0.952 -3.695 1.00 73.38 87 GLY A N 1
ATOM 646 C CA . GLY A 1 87 ? 13.641 -1.727 -2.470 1.00 73.38 87 GLY A CA 1
ATOM 647 C C . GLY A 1 87 ? 12.454 -1.480 -1.537 1.00 73.38 87 GLY A C 1
ATOM 648 O O . GLY A 1 87 ? 11.988 -0.352 -1.421 1.00 73.38 87 GLY A O 1
ATOM 649 N N . HIS A 1 88 ? 11.972 -2.533 -0.873 1.00 78.50 88 HIS A N 1
ATOM 650 C CA . HIS A 1 88 ? 10.804 -2.491 0.017 1.00 78.50 88 HIS A CA 1
ATOM 651 C C . HIS A 1 88 ? 10.762 -1.287 0.982 1.00 78.50 88 HIS A C 1
ATOM 653 O O . HIS A 1 88 ? 9.693 -0.721 1.157 1.00 78.50 88 HIS A O 1
ATOM 659 N N . HIS A 1 89 ? 11.899 -0.817 1.509 1.00 82.12 89 HIS A N 1
ATOM 660 C CA . HIS A 1 89 ? 11.967 0.403 2.331 1.00 82.12 89 HIS A CA 1
ATOM 661 C C . HIS A 1 89 ? 11.526 1.689 1.614 1.00 82.12 89 HIS A C 1
ATOM 663 O O 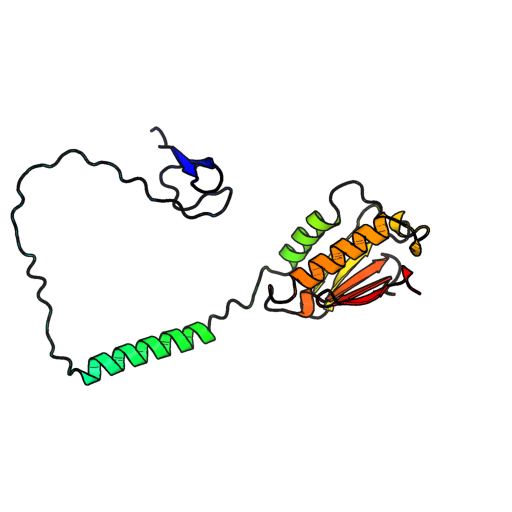. HIS A 1 89 ? 10.856 2.523 2.211 1.00 82.12 89 HIS A O 1
ATOM 669 N N . LYS A 1 90 ? 11.833 1.843 0.321 1.00 83.50 90 LYS A N 1
ATOM 670 C CA . LYS A 1 90 ? 11.350 2.989 -0.467 1.00 83.50 90 LYS A CA 1
ATOM 671 C C . LYS A 1 90 ? 9.837 2.923 -0.673 1.00 83.50 90 LYS A C 1
ATOM 673 O O . LYS A 1 90 ? 9.167 3.944 -0.610 1.00 83.50 90 LYS A O 1
ATOM 678 N 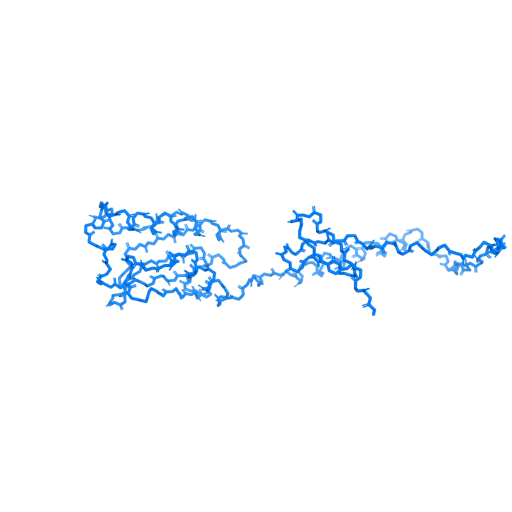N . ILE A 1 91 ? 9.301 1.715 -0.873 1.00 84.19 91 ILE A N 1
ATOM 679 C CA . ILE A 1 91 ? 7.850 1.491 -0.969 1.00 84.19 91 ILE A CA 1
ATOM 680 C C . ILE A 1 91 ? 7.179 1.821 0.374 1.00 84.19 91 ILE A C 1
ATOM 682 O O . ILE A 1 91 ? 6.113 2.429 0.389 1.00 84.19 91 ILE A O 1
ATOM 686 N N . GLU A 1 92 ? 7.800 1.458 1.504 1.00 87.12 92 GLU A N 1
ATOM 687 C CA . GLU A 1 92 ? 7.314 1.819 2.845 1.00 87.12 92 GLU A CA 1
ATOM 688 C C . GLU A 1 92 ? 7.202 3.334 3.022 1.00 87.12 92 GLU A C 1
ATOM 690 O O . GLU A 1 92 ? 6.153 3.815 3.451 1.00 87.12 92 GLU A O 1
ATOM 695 N N . GLU A 1 93 ? 8.261 4.068 2.682 1.00 85.25 93 GLU A N 1
ATOM 696 C CA . GLU A 1 93 ? 8.332 5.526 2.809 1.00 85.25 93 GLU A CA 1
ATOM 697 C C . GLU A 1 93 ? 7.313 6.225 1.901 1.00 85.25 93 GLU A C 1
ATOM 699 O O . GLU A 1 93 ? 6.511 7.038 2.366 1.00 85.25 93 GLU A O 1
ATOM 704 N N . GLU A 1 94 ? 7.257 5.837 0.624 1.00 85.31 94 GLU A N 1
ATOM 705 C CA . GLU A 1 94 ? 6.308 6.396 -0.342 1.00 85.31 94 GLU A CA 1
ATOM 706 C C . GLU A 1 94 ? 4.855 6.133 0.076 1.00 85.31 94 GLU A C 1
ATOM 708 O O . GLU A 1 94 ? 3.986 7.008 -0.019 1.00 85.31 94 GLU A O 1
ATOM 713 N N . MET A 1 95 ? 4.560 4.923 0.558 1.00 85.94 95 MET A N 1
ATOM 714 C CA . MET A 1 95 ? 3.231 4.614 1.066 1.00 85.94 95 MET A CA 1
ATOM 715 C C . MET A 1 95 ? 2.907 5.419 2.319 1.00 85.94 95 MET A C 1
ATOM 717 O O . MET A 1 95 ? 1.756 5.825 2.473 1.00 85.94 95 MET A O 1
ATOM 721 N N . HIS A 1 96 ? 3.874 5.630 3.216 1.00 86.62 96 HIS A N 1
ATOM 722 C CA . HIS A 1 96 ? 3.641 6.358 4.462 1.00 86.62 96 HIS A CA 1
ATOM 723 C C . HIS A 1 96 ? 3.215 7.795 4.169 1.00 86.62 96 HIS A C 1
ATOM 725 O O . HIS A 1 96 ? 2.139 8.198 4.613 1.00 86.62 96 HIS A O 1
ATOM 731 N N . LEU A 1 97 ? 3.956 8.488 3.303 1.00 83.94 97 LEU A N 1
ATOM 732 C CA . LEU A 1 97 ? 3.634 9.844 2.849 1.00 83.94 97 LEU A CA 1
ATOM 733 C C . LEU A 1 97 ? 2.253 9.912 2.175 1.00 83.94 97 LEU A C 1
ATOM 735 O O . LEU A 1 97 ? 1.403 10.714 2.549 1.00 83.94 97 LEU A O 1
ATOM 739 N N . ASN A 1 98 ? 1.964 9.011 1.230 1.00 83.62 98 ASN A N 1
ATOM 740 C CA . ASN A 1 98 ? 0.687 9.016 0.502 1.00 83.62 98 ASN A CA 1
ATOM 741 C C . ASN A 1 98 ? -0.537 8.683 1.380 1.00 83.62 98 ASN A C 1
ATOM 743 O O . ASN A 1 98 ? -1.672 9.120 1.115 1.00 83.62 98 ASN A O 1
ATOM 747 N N . MET A 1 99 ? -0.348 7.840 2.397 1.00 83.75 99 MET A N 1
ATOM 748 C CA . MET A 1 99 ? -1.437 7.379 3.256 1.00 83.75 99 MET A CA 1
ATOM 749 C C . MET A 1 99 ? -1.690 8.310 4.437 1.00 83.75 99 MET A C 1
ATOM 751 O O . MET A 1 99 ? -2.862 8.491 4.787 1.00 83.75 99 MET A O 1
ATOM 755 N N . PHE A 1 100 ? -0.639 8.900 5.010 1.00 85.12 100 PHE A N 1
ATOM 756 C CA . PHE A 1 100 ? -0.666 9.498 6.346 1.00 85.12 100 PHE A CA 1
ATOM 757 C C . PHE A 1 100 ? -0.165 10.940 6.439 1.00 85.12 100 PHE A C 1
ATOM 759 O O . PHE A 1 100 ? 0.241 11.363 7.514 1.00 85.12 100 PHE A O 1
ATOM 766 N N . ASP A 1 101 ? -0.241 11.704 5.356 1.00 67.75 101 ASP A N 1
ATOM 767 C CA . ASP A 1 101 ? 0.053 13.137 5.393 1.00 67.75 101 ASP A CA 1
ATOM 768 C C . ASP A 1 101 ? -0.830 13.883 6.433 1.00 67.75 101 ASP A C 1
ATOM 770 O O . ASP A 1 101 ? -2.063 13.838 6.342 1.00 67.75 101 ASP A O 1
ATOM 774 N N . GLY A 1 102 ? -0.210 14.520 7.442 1.00 65.62 102 GLY A N 1
ATOM 775 C CA . GLY A 1 102 ? -0.858 15.342 8.488 1.00 65.62 102 GLY A CA 1
ATOM 776 C C . GLY A 1 102 ? -1.212 14.667 9.835 1.00 65.62 102 GLY A C 1
ATOM 777 O O . GLY A 1 102 ? -0.849 13.524 10.111 1.00 65.62 102 GLY A O 1
ATOM 778 N N . GLU A 1 103 ? -1.932 15.386 10.715 1.00 57.06 103 GLU A N 1
ATOM 779 C CA . GLU A 1 103 ? -2.483 14.845 11.975 1.00 57.06 103 GLU A CA 1
ATOM 780 C C . GLU A 1 103 ? -3.577 13.819 11.671 1.00 57.06 103 GLU A C 1
ATOM 782 O O . GLU A 1 103 ? -4.736 14.136 11.399 1.00 57.06 103 GLU A O 1
ATOM 787 N N . THR A 1 104 ? -3.188 12.548 11.646 1.00 70.88 104 THR A N 1
ATOM 788 C CA . THR A 1 104 ? -4.077 11.532 11.105 1.00 70.88 104 THR A CA 1
ATOM 789 C C . THR A 1 104 ? -5.089 11.018 12.125 1.00 70.88 104 THR A C 1
ATOM 791 O O . THR A 1 104 ? -4.747 10.584 13.229 1.00 70.88 104 THR A O 1
ATOM 794 N N . ALA A 1 105 ? -6.344 10.896 11.689 1.00 82.19 105 ALA A N 1
ATOM 795 C CA . ALA A 1 105 ? -7.409 10.147 12.363 1.00 82.19 105 ALA A CA 1
ATOM 796 C C . ALA A 1 105 ? -7.027 8.689 12.728 1.00 82.19 105 ALA A C 1
ATOM 798 O O . ALA A 1 105 ? -7.773 7.979 13.407 1.00 82.19 105 ALA A O 1
ATOM 799 N N . TYR A 1 106 ? -5.855 8.217 12.293 1.00 85.06 106 TYR A N 1
ATOM 800 C CA . TYR A 1 106 ? -5.298 6.881 12.485 1.00 85.06 106 TYR A CA 1
ATOM 801 C C . TYR A 1 106 ? -4.406 6.749 13.737 1.00 85.06 106 TYR A C 1
ATOM 803 O O . TYR A 1 106 ? -3.938 5.647 14.045 1.00 85.06 106 TYR A O 1
ATOM 811 N N . GLY A 1 107 ? -4.237 7.831 14.507 1.00 84.12 107 GLY A N 1
ATOM 812 C CA . GLY A 1 107 ? -3.534 7.867 15.794 1.00 84.12 107 GLY A CA 1
ATOM 813 C C . GLY A 1 107 ? -2.117 8.441 15.713 1.00 84.12 107 GLY A C 1
ATOM 814 O O . GLY A 1 107 ? -1.682 8.890 14.661 1.00 84.12 107 GLY A O 1
ATOM 815 N N . LYS A 1 108 ? -1.389 8.421 16.842 1.00 76.69 108 LYS A N 1
ATOM 816 C CA . LYS A 1 108 ? -0.114 9.153 16.996 1.00 76.69 108 LYS A CA 1
ATOM 817 C C . LYS A 1 108 ? 0.987 8.732 16.012 1.00 76.69 108 LYS A C 1
ATOM 819 O O . LYS A 1 108 ? 1.720 9.587 15.543 1.00 76.69 108 LYS A O 1
ATOM 824 N N . HIS A 1 109 ? 1.098 7.439 15.688 1.00 78.81 109 HIS A N 1
ATOM 825 C CA . HIS A 1 109 ? 2.145 6.924 14.793 1.00 78.81 109 HIS A CA 1
ATOM 826 C C . HIS A 1 109 ? 1.634 5.750 13.948 1.00 78.81 109 HIS A C 1
ATOM 828 O O . HIS A 1 109 ? 1.912 4.587 14.269 1.00 78.81 109 HIS A O 1
ATOM 834 N N . PRO A 1 110 ? 0.857 6.005 12.883 1.00 87.56 110 PRO A N 1
ATOM 835 C CA . PRO A 1 110 ? 0.540 4.952 11.937 1.00 87.56 110 PRO A CA 1
ATOM 836 C C . PRO A 1 110 ? 1.835 4.482 11.255 1.00 87.56 110 PRO A C 1
ATOM 838 O O . PRO A 1 110 ? 2.708 5.281 10.911 1.00 87.56 110 PRO A O 1
ATOM 841 N N . LYS A 1 111 ? 1.983 3.166 11.090 1.00 90.94 111 LYS A N 1
ATOM 842 C CA . LYS A 1 111 ? 3.203 2.541 10.559 1.00 90.94 111 LYS A CA 1
ATOM 843 C C . LYS A 1 111 ? 2.875 1.649 9.378 1.00 90.94 111 LYS A C 1
ATOM 845 O O . LYS A 1 111 ? 1.985 0.805 9.468 1.00 90.94 111 LYS A O 1
ATOM 850 N N . ILE A 1 112 ? 3.652 1.777 8.312 1.00 92.31 112 ILE A N 1
ATOM 851 C CA . ILE A 1 112 ? 3.613 0.868 7.168 1.00 92.31 112 ILE A CA 1
ATOM 852 C C . ILE A 1 112 ? 4.843 -0.029 7.228 1.00 92.31 112 ILE A C 1
ATOM 854 O O . ILE A 1 112 ? 5.908 0.374 7.690 1.00 92.31 112 ILE A O 1
ATOM 858 N N . THR A 1 113 ? 4.667 -1.295 6.879 1.00 92.19 113 THR A N 1
ATOM 859 C CA . THR A 1 113 ? 5.756 -2.267 6.789 1.00 92.19 113 THR A CA 1
ATOM 860 C C . THR A 1 113 ? 5.526 -3.132 5.564 1.00 92.19 113 THR A C 1
ATOM 862 O O . THR A 1 113 ? 4.457 -3.732 5.444 1.00 92.19 113 THR A O 1
ATOM 865 N N . VAL A 1 114 ? 6.504 -3.201 4.674 1.00 90.56 114 VAL A N 1
ATOM 866 C CA . VAL A 1 114 ? 6.467 -3.936 3.411 1.00 90.56 114 VAL A CA 1
ATOM 867 C C . VAL A 1 114 ? 7.449 -5.091 3.518 1.00 90.56 114 VAL A C 1
ATOM 869 O O . VAL A 1 114 ? 8.646 -4.910 3.709 1.00 90.56 114 VAL A O 1
ATOM 872 N N . ASP A 1 115 ? 6.940 -6.307 3.381 1.00 89.69 115 ASP A N 1
ATOM 873 C CA . ASP A 1 115 ? 7.733 -7.529 3.429 1.00 89.69 115 ASP A CA 1
ATOM 874 C C . ASP A 1 115 ? 7.619 -8.248 2.081 1.00 89.69 115 ASP A C 1
ATOM 876 O O . ASP A 1 115 ? 6.521 -8.479 1.570 1.00 89.69 115 ASP A O 1
ATOM 880 N N . LYS A 1 116 ? 8.761 -8.642 1.509 1.00 85.50 116 LYS A N 1
ATOM 881 C CA . LYS A 1 116 ? 8.823 -9.307 0.197 1.00 85.50 116 LYS A CA 1
ATOM 882 C C . LYS A 1 116 ? 8.026 -10.618 0.137 1.00 85.50 116 LYS A C 1
ATOM 884 O O . LYS A 1 116 ? 7.611 -11.021 -0.944 1.00 85.50 116 LYS A O 1
ATOM 889 N N . LYS A 1 117 ? 7.829 -11.298 1.267 1.00 86.81 117 LYS A N 1
ATOM 890 C CA . LYS A 1 117 ? 7.126 -12.586 1.377 1.00 86.81 117 LYS A CA 1
ATOM 891 C C . LYS A 1 117 ? 5.719 -12.432 1.956 1.00 86.81 117 LYS A C 1
ATOM 893 O O . LYS A 1 117 ? 4.835 -13.212 1.617 1.00 86.81 117 LYS A O 1
ATOM 898 N N . LYS A 1 118 ? 5.511 -11.460 2.851 1.00 87.44 118 LYS A N 1
ATOM 899 C CA . LYS A 1 118 ? 4.256 -11.289 3.613 1.00 87.44 118 LYS A CA 1
ATOM 900 C C . LYS A 1 118 ? 3.373 -10.141 3.115 1.00 87.44 118 LYS A C 1
ATOM 902 O O . LYS A 1 118 ? 2.268 -9.983 3.643 1.00 87.44 118 LYS A O 1
ATOM 907 N N . GLY A 1 119 ? 3.852 -9.367 2.143 1.00 91.44 119 GLY A N 1
ATOM 908 C CA . GLY A 1 119 ? 3.181 -8.198 1.589 1.00 91.44 119 GLY A CA 1
ATOM 909 C C . GLY A 1 119 ? 3.221 -6.989 2.516 1.00 91.44 119 GLY A C 1
ATOM 910 O O . GLY A 1 119 ? 4.071 -6.882 3.405 1.00 91.44 119 GLY A O 1
ATOM 911 N N . THR A 1 120 ? 2.277 -6.077 2.324 1.00 93.69 120 THR A N 1
ATOM 912 C CA . THR A 1 120 ? 2.241 -4.794 3.021 1.00 93.69 120 THR A CA 1
ATOM 913 C C . THR A 1 120 ? 1.293 -4.824 4.215 1.00 93.69 120 THR A C 1
ATOM 915 O O . THR A 1 120 ? 0.136 -5.238 4.139 1.00 93.69 120 THR A O 1
ATOM 918 N N . THR A 1 121 ? 1.777 -4.354 5.358 1.00 95.44 121 THR A N 1
ATOM 919 C CA . THR A 1 121 ? 1.016 -4.223 6.598 1.00 95.44 121 THR A CA 1
ATOM 920 C C . THR A 1 121 ? 0.921 -2.762 6.995 1.00 95.44 121 THR A C 1
ATOM 922 O O . THR A 1 121 ? 1.931 -2.128 7.281 1.00 95.44 121 THR A O 1
ATOM 925 N N . ILE A 1 122 ? -0.305 -2.270 7.109 1.00 94.75 122 ILE A N 1
ATOM 926 C CA . ILE A 1 122 ? -0.624 -0.957 7.654 1.00 94.75 122 ILE A CA 1
ATOM 927 C C . ILE A 1 122 ? -1.074 -1.147 9.105 1.00 94.75 122 ILE A C 1
ATOM 929 O O . ILE A 1 122 ? -2.026 -1.880 9.392 1.00 94.75 122 ILE A O 1
ATOM 933 N N . LYS A 1 123 ? -0.371 -0.509 10.036 1.00 94.50 123 LYS A N 1
ATOM 934 C CA . LYS A 1 123 ? -0.710 -0.463 11.457 1.00 94.50 123 LYS A CA 1
ATOM 935 C C . LYS A 1 123 ? -1.254 0.913 11.794 1.00 94.50 123 LYS A C 1
ATOM 937 O O . LYS A 1 123 ? -0.565 1.907 11.588 1.00 94.50 123 LYS A O 1
ATOM 942 N N . ILE A 1 124 ? -2.448 0.944 12.366 1.00 93.12 124 ILE A N 1
ATOM 943 C CA . ILE A 1 124 ? -3.060 2.151 12.929 1.00 93.12 124 ILE A CA 1
ATOM 944 C C . ILE A 1 124 ? -3.277 1.961 14.431 1.00 93.12 124 ILE A C 1
ATOM 946 O O . ILE A 1 124 ? -3.289 0.828 14.922 1.00 93.12 124 ILE A O 1
ATOM 950 N N . SER A 1 125 ? -3.433 3.046 15.183 1.00 92.31 125 SER A N 1
ATOM 951 C CA . SER A 1 125 ? -3.666 2.931 16.622 1.00 92.31 125 SER A CA 1
ATOM 952 C C . SER A 1 125 ? -5.028 2.302 16.909 1.00 92.31 125 SER A C 1
ATOM 954 O O . SER A 1 125 ? -6.024 2.665 16.290 1.00 92.31 125 SER A O 1
ATOM 956 N N . TYR A 1 126 ? -5.119 1.418 17.903 1.00 91.12 126 TYR A N 1
ATOM 957 C CA . TYR A 1 126 ? -6.409 0.913 18.391 1.00 91.12 126 TYR A CA 1
ATOM 958 C C . TYR A 1 126 ? -7.345 2.017 18.917 1.00 91.12 126 TYR A C 1
ATOM 960 O O . TYR A 1 126 ? -8.554 1.809 18.961 1.00 91.12 126 TYR A O 1
ATOM 968 N N . LYS A 1 127 ? -6.795 3.176 19.314 1.00 90.31 127 LYS A N 1
ATOM 969 C CA . LYS A 1 127 ? -7.540 4.369 19.762 1.00 90.31 127 LYS A CA 1
ATOM 970 C C . LYS A 1 127 ? -7.862 5.347 18.628 1.00 90.31 127 LYS A C 1
ATOM 972 O O . LYS A 1 127 ? -8.378 6.429 18.893 1.00 90.31 127 LYS A O 1
ATOM 977 N N . SER A 1 128 ? -7.532 4.992 17.389 1.00 89.81 128 SER A N 1
ATOM 978 C CA . SER A 1 128 ? -7.817 5.794 16.201 1.00 89.81 128 SER A CA 1
ATOM 979 C C . SER A 1 128 ? -9.289 6.213 16.150 1.00 89.81 128 SER A C 1
ATOM 981 O O . SER A 1 128 ? -10.189 5.395 16.354 1.00 89.81 128 SER A O 1
ATOM 983 N N . THR A 1 129 ? -9.539 7.485 15.839 1.00 91.44 129 THR A N 1
ATOM 984 C CA . THR A 1 129 ? -10.896 8.000 15.619 1.00 91.44 129 THR A CA 1
ATOM 985 C C . THR A 1 129 ? -11.543 7.354 14.400 1.00 91.44 129 THR A C 1
ATOM 987 O O . THR A 1 129 ? -12.746 7.119 14.437 1.00 91.44 129 THR A O 1
ATOM 990 N N . ALA A 1 130 ? -10.758 6.953 13.393 1.00 89.88 130 ALA A N 1
ATOM 991 C CA . ALA A 1 130 ? -11.235 6.198 12.234 1.00 89.88 130 ALA A CA 1
ATOM 992 C C . ALA A 1 130 ? -11.881 4.847 12.604 1.00 89.88 130 ALA A C 1
ATOM 994 O O . ALA A 1 130 ? -12.696 4.323 11.852 1.00 89.88 130 ALA A O 1
ATOM 995 N N . LEU A 1 131 ? -11.556 4.271 13.768 1.00 91.56 131 LEU A N 1
ATOM 996 C CA . LEU A 1 131 ? -12.166 3.018 14.231 1.00 91.56 131 LEU A CA 1
ATOM 997 C C . LEU A 1 131 ? -13.506 3.220 14.949 1.00 91.56 131 LEU A C 1
ATOM 999 O O . LEU A 1 131 ? -14.252 2.253 15.120 1.00 91.56 131 LEU A O 1
ATOM 1003 N N . LYS A 1 132 ? -13.831 4.449 15.368 1.00 91.56 132 LYS A N 1
ATOM 1004 C CA . LYS A 1 132 ? -15.125 4.758 15.988 1.00 91.56 132 LYS A CA 1
ATOM 1005 C C . LYS A 1 132 ? -16.210 4.699 14.920 1.00 91.56 132 LYS A C 1
ATOM 1007 O O . LYS A 1 132 ? -16.076 5.354 13.891 1.00 91.56 132 LYS A O 1
ATOM 1012 N N . ASN A 1 133 ? -17.277 3.939 15.166 1.00 91.06 133 ASN A N 1
ATOM 1013 C CA . ASN A 1 133 ? -18.372 3.740 14.207 1.00 91.06 133 ASN A CA 1
ATOM 1014 C C . ASN A 1 133 ? -17.859 3.325 12.817 1.00 91.06 133 ASN A C 1
ATOM 1016 O O . ASN A 1 133 ? -18.229 3.906 11.801 1.00 91.06 133 ASN A O 1
ATOM 1020 N N . ILE A 1 134 ? -16.974 2.320 12.784 1.00 90.38 134 ILE A N 1
ATOM 1021 C CA . ILE A 1 134 ? -16.190 1.912 11.604 1.00 90.38 134 ILE A CA 1
ATOM 1022 C C . ILE A 1 134 ? -17.012 1.755 10.306 1.00 90.38 134 ILE A C 1
ATOM 1024 O O . ILE A 1 134 ? -16.495 2.025 9.227 1.00 90.38 134 ILE A O 1
ATOM 1028 N N . LYS A 1 135 ? -18.296 1.375 10.398 1.00 90.69 135 LYS A N 1
ATOM 1029 C CA . LYS A 1 135 ? -19.207 1.229 9.246 1.00 90.69 135 LYS A CA 1
ATOM 1030 C C . LYS A 1 135 ? -19.508 2.560 8.546 1.00 90.69 135 LYS A C 1
ATOM 1032 O O . LYS A 1 135 ? -19.554 2.636 7.318 1.00 90.69 135 LYS A O 1
ATOM 1037 N N . THR A 1 136 ? -19.694 3.630 9.313 1.00 92.25 136 THR A N 1
ATOM 1038 C CA . THR A 1 136 ? -20.082 4.953 8.801 1.00 92.25 136 THR A CA 1
ATOM 1039 C C . THR A 1 136 ? -18.926 5.949 8.778 1.00 92.25 136 THR A C 1
ATOM 1041 O O . THR A 1 136 ? -19.034 6.978 8.115 1.00 92.25 136 THR A O 1
ATOM 1044 N N . ASN A 1 137 ? -17.806 5.631 9.428 1.00 92.44 137 ASN A N 1
ATOM 1045 C CA . ASN A 1 137 ? -16.684 6.541 9.596 1.00 92.44 137 ASN A CA 1
ATOM 1046 C C . ASN A 1 137 ? -16.032 6.954 8.252 1.00 92.44 137 ASN A C 1
ATOM 1048 O O . ASN A 1 137 ? -15.558 6.090 7.503 1.00 92.44 137 ASN A O 1
ATOM 1052 N N . PRO A 1 138 ? -15.959 8.262 7.937 1.00 91.75 138 PRO A N 1
ATOM 1053 C CA . PRO A 1 138 ? -15.403 8.741 6.674 1.00 91.75 138 PRO A CA 1
ATOM 1054 C C . PRO A 1 138 ? -13.891 8.512 6.558 1.00 91.75 138 PRO A C 1
ATOM 1056 O O . PRO A 1 138 ? -13.403 8.254 5.456 1.00 91.75 138 PRO A O 1
ATOM 1059 N N . ASP A 1 139 ? -13.145 8.551 7.662 1.00 91.38 139 ASP A N 1
ATOM 1060 C CA . ASP A 1 139 ? -11.697 8.326 7.659 1.00 91.38 139 ASP A CA 1
ATOM 1061 C C . ASP A 1 139 ? -11.369 6.856 7.413 1.00 91.38 139 ASP A C 1
ATOM 1063 O O . ASP A 1 139 ? -10.460 6.548 6.640 1.00 91.38 139 ASP A O 1
ATOM 1067 N N . TRP A 1 140 ? -12.160 5.932 7.971 1.00 93.38 140 TRP A N 1
ATOM 1068 C CA . TRP A 1 140 ? -12.044 4.512 7.628 1.00 93.38 140 TRP A CA 1
ATOM 1069 C C . TRP A 1 140 ? -12.312 4.269 6.143 1.00 93.38 140 TRP A C 1
ATOM 1071 O O . TRP A 1 140 ? -11.497 3.644 5.463 1.00 93.38 140 TRP A O 1
ATOM 1081 N N . LYS A 1 141 ? -13.413 4.817 5.610 1.00 92.88 141 LYS A N 1
ATOM 1082 C CA . LYS A 1 141 ? -13.751 4.700 4.182 1.00 92.88 141 LYS A CA 1
ATOM 1083 C C . LYS A 1 141 ? -12.652 5.280 3.290 1.00 92.88 141 LYS A C 1
ATOM 1085 O O . LYS A 1 141 ? -12.289 4.670 2.283 1.00 92.88 141 LYS A O 1
ATOM 1090 N N . ARG A 1 142 ? -12.084 6.430 3.665 1.00 92.06 142 ARG A N 1
ATOM 1091 C CA . ARG A 1 142 ? -10.972 7.074 2.950 1.00 92.06 142 ARG A CA 1
ATOM 1092 C C . ARG A 1 142 ? -9.721 6.203 2.962 1.00 92.06 142 ARG A C 1
ATOM 1094 O O . ARG A 1 142 ? -9.115 6.020 1.906 1.00 92.06 142 ARG A O 1
ATOM 1101 N N . LEU A 1 143 ? -9.357 5.656 4.122 1.00 92.31 143 LEU A N 1
ATOM 1102 C CA . LEU A 1 143 ? -8.220 4.752 4.262 1.00 92.31 143 LEU A CA 1
ATOM 1103 C C . LEU A 1 143 ? -8.403 3.516 3.381 1.00 92.31 143 LEU A C 1
ATOM 1105 O O . LEU A 1 143 ? -7.545 3.244 2.548 1.00 92.31 143 LEU A O 1
ATOM 1109 N N . VAL A 1 144 ? -9.547 2.835 3.490 1.00 94.56 144 VAL A N 1
ATOM 1110 C CA . VAL A 1 144 ? -9.881 1.659 2.674 1.00 94.56 144 VAL A CA 1
ATOM 1111 C C . VAL A 1 144 ? -9.797 1.982 1.182 1.00 94.56 144 VAL A C 1
ATOM 1113 O O . VAL A 1 144 ? -9.114 1.271 0.447 1.00 94.56 144 VAL A O 1
ATOM 1116 N N . LYS A 1 145 ? -10.395 3.091 0.728 1.00 94.38 145 LYS A N 1
ATOM 1117 C CA . LYS A 1 145 ? -10.345 3.515 -0.681 1.00 94.38 145 LYS A CA 1
ATOM 1118 C C . LYS A 1 145 ? -8.912 3.760 -1.161 1.00 94.38 145 LYS A C 1
ATOM 1120 O O . LYS A 1 145 ? -8.538 3.279 -2.230 1.00 94.38 145 LYS A O 1
ATOM 1125 N N . LYS A 1 146 ? -8.094 4.474 -0.375 1.00 93.19 146 LYS A N 1
ATOM 1126 C CA . LYS A 1 146 ? -6.668 4.690 -0.681 1.00 93.19 146 LYS A CA 1
ATOM 1127 C C . LYS A 1 146 ? -5.908 3.363 -0.748 1.00 93.19 146 LYS A C 1
ATOM 1129 O O . LYS A 1 146 ? -5.116 3.160 -1.665 1.00 93.19 146 LYS A O 1
ATOM 1134 N N . THR A 1 147 ? -6.157 2.455 0.195 1.00 94.06 147 THR A N 1
ATOM 1135 C CA . THR A 1 147 ? -5.512 1.139 0.248 1.00 94.06 147 THR A CA 1
ATOM 1136 C C . THR A 1 147 ? -5.886 0.268 -0.950 1.00 94.06 147 THR A C 1
ATOM 1138 O O . THR A 1 147 ? -4.998 -0.338 -1.542 1.00 94.06 147 THR A O 1
ATOM 1141 N N . VAL A 1 148 ? -7.158 0.245 -1.356 1.00 95.81 148 VAL A N 1
ATOM 1142 C CA . VAL A 1 148 ? -7.613 -0.472 -2.559 1.00 95.81 148 VAL A CA 1
ATOM 1143 C C . VAL A 1 148 ? -6.945 0.080 -3.811 1.00 95.81 148 VAL A C 1
ATOM 114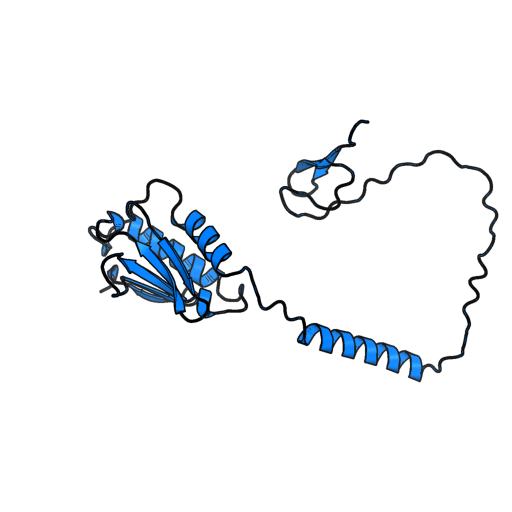5 O O . VAL A 1 148 ? -6.374 -0.686 -4.585 1.00 95.81 148 VAL A O 1
ATOM 1148 N N . LYS A 1 149 ? -6.943 1.409 -3.971 1.00 94.06 149 LYS A N 1
ATOM 1149 C CA . LYS A 1 149 ? -6.288 2.071 -5.104 1.00 94.06 149 LYS A CA 1
ATOM 1150 C C . LYS A 1 149 ? -4.805 1.694 -5.189 1.00 94.06 149 LYS A C 1
ATOM 1152 O O . LYS A 1 149 ? -4.355 1.271 -6.244 1.00 94.06 149 LYS A O 1
ATOM 1157 N N . LYS A 1 150 ? -4.069 1.768 -4.074 1.00 91.00 150 LYS A N 1
ATOM 1158 C CA . LYS A 1 150 ? -2.642 1.403 -4.030 1.00 91.00 150 LYS A CA 1
ATOM 1159 C C . LYS A 1 150 ? -2.392 -0.081 -4.297 1.00 91.00 150 LYS A C 1
ATOM 1161 O O . LYS A 1 150 ? -1.460 -0.419 -5.010 1.00 91.00 150 LYS A O 1
ATOM 1166 N N . SER A 1 151 ? -3.237 -0.963 -3.767 1.00 93.50 151 SER A N 1
ATOM 1167 C CA . SER A 1 151 ? -3.165 -2.403 -4.045 1.00 93.50 151 SER A CA 1
ATOM 1168 C C . SER A 1 151 ? -3.316 -2.702 -5.539 1.00 93.50 151 SER A C 1
ATOM 1170 O O . SER A 1 151 ? -2.577 -3.528 -6.065 1.00 93.50 151 SER A O 1
ATOM 1172 N N . ASN A 1 152 ? -4.223 -1.994 -6.218 1.00 91.94 152 ASN A N 1
ATOM 1173 C CA . ASN A 1 152 ? -4.409 -2.089 -7.663 1.00 91.94 152 ASN A CA 1
ATOM 1174 C C . ASN A 1 152 ? -3.234 -1.484 -8.446 1.00 91.94 152 ASN A C 1
ATOM 1176 O O . ASN A 1 152 ? -2.769 -2.086 -9.399 1.00 91.94 152 ASN A O 1
ATOM 1180 N N . GLU A 1 153 ? -2.718 -0.321 -8.035 1.00 87.75 153 GLU A N 1
ATOM 1181 C CA . GLU A 1 153 ? -1.528 0.292 -8.653 1.00 87.75 153 GLU A CA 1
ATOM 1182 C C . GLU A 1 153 ? -0.289 -0.604 -8.555 1.00 87.75 153 GLU A C 1
ATOM 1184 O O . GLU A 1 153 ? 0.586 -0.539 -9.406 1.00 87.75 153 GLU A O 1
ATOM 1189 N N . PHE A 1 154 ? -0.188 -1.426 -7.514 1.00 86.88 154 PHE A N 1
ATOM 1190 C CA . PHE A 1 154 ? 0.938 -2.341 -7.344 1.00 86.88 154 PHE A CA 1
ATOM 1191 C C . PHE A 1 154 ? 0.787 -3.618 -8.172 1.00 86.88 154 PHE A C 1
ATOM 1193 O O . 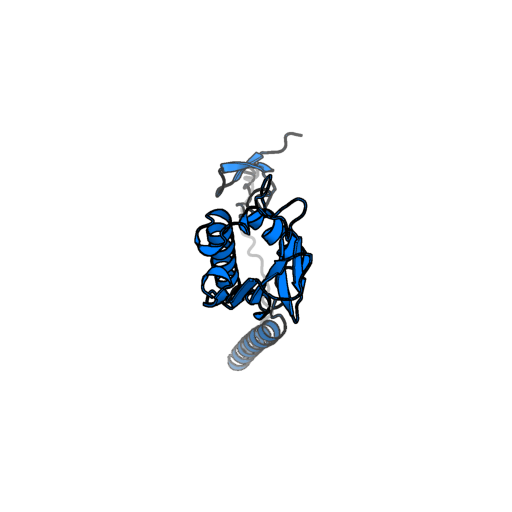PHE A 1 154 ? 1.773 -4.337 -8.359 1.00 86.88 154 PHE A O 1
ATOM 1200 N N . ASP A 1 155 ? -0.416 -3.897 -8.676 1.00 84.06 155 ASP A N 1
ATOM 1201 C CA . ASP A 1 155 ? -0.639 -4.993 -9.603 1.00 84.06 155 ASP A CA 1
ATOM 1202 C C . ASP A 1 155 ? 0.000 -4.666 -10.959 1.00 84.06 155 ASP A C 1
ATOM 1204 O O . ASP A 1 155 ? -0.273 -3.641 -11.576 1.00 84.06 155 ASP A O 1
ATOM 1208 N N . GLY A 1 156 ? 0.924 -5.514 -11.401 1.00 72.75 156 GLY A N 1
ATOM 1209 C CA . GLY A 1 156 ? 1.631 -5.351 -12.674 1.00 72.75 156 GLY A CA 1
ATOM 1210 C C . GLY A 1 156 ? 2.759 -4.308 -12.702 1.00 72.75 156 GLY A C 1
ATOM 1211 O O . GLY A 1 156 ? 3.577 -4.365 -13.617 1.00 72.75 156 GLY A O 1
ATOM 1212 N N . VAL A 1 157 ? 2.871 -3.409 -11.715 1.00 72.81 157 VAL A N 1
ATOM 1213 C CA . VAL A 1 157 ? 3.957 -2.403 -11.664 1.00 72.81 157 VAL A CA 1
ATOM 1214 C C . VAL A 1 157 ? 5.243 -2.962 -11.058 1.00 72.81 157 VAL A C 1
ATOM 1216 O O . VAL A 1 157 ? 6.338 -2.670 -11.538 1.00 72.81 157 VAL A O 1
ATOM 1219 N N . TYR A 1 158 ? 5.139 -3.784 -10.014 1.00 71.56 158 TYR A N 1
ATOM 1220 C CA . TYR A 1 158 ? 6.310 -4.383 -9.377 1.00 71.56 158 TYR A CA 1
ATOM 1221 C C . TYR A 1 158 ? 6.461 -5.851 -9.758 1.00 71.56 158 TYR A C 1
ATOM 1223 O O . TYR A 1 158 ? 5.491 -6.608 -9.772 1.00 71.56 158 TYR A O 1
ATOM 1231 N N . GLY A 1 159 ? 7.708 -6.290 -9.966 1.00 69.12 159 GLY A N 1
ATOM 1232 C CA . GLY A 1 159 ? 8.014 -7.700 -10.229 1.00 69.12 159 GLY A CA 1
ATOM 1233 C C . GLY A 1 159 ? 7.526 -8.639 -9.117 1.00 69.12 159 GLY A C 1
ATOM 1234 O O . GLY A 1 159 ? 7.204 -9.797 -9.380 1.00 69.12 159 GLY A O 1
ATOM 1235 N N . ASN A 1 160 ? 7.410 -8.136 -7.881 1.00 80.62 160 ASN A N 1
ATOM 1236 C CA . ASN A 1 160 ? 6.861 -8.882 -6.757 1.00 80.62 160 ASN A CA 1
ATOM 1237 C C . ASN A 1 160 ? 5.384 -8.542 -6.501 1.00 80.62 160 ASN A C 1
ATOM 1239 O O . ASN A 1 160 ? 5.061 -7.563 -5.825 1.00 80.62 160 ASN A O 1
ATOM 1243 N N . LYS A 1 161 ? 4.499 -9.442 -6.940 1.00 84.81 161 LYS A N 1
ATOM 1244 C CA . LYS A 1 161 ? 3.050 -9.374 -6.688 1.00 84.81 161 LYS A CA 1
ATOM 1245 C C . LYS A 1 161 ? 2.682 -9.392 -5.201 1.00 84.81 161 LYS A C 1
ATOM 1247 O O . LYS A 1 161 ? 1.578 -9.020 -4.847 1.00 84.81 161 LYS A O 1
ATOM 1252 N N . MET A 1 162 ? 3.572 -9.789 -4.287 1.00 88.25 162 MET A N 1
ATOM 1253 C CA . MET A 1 162 ? 3.256 -9.736 -2.854 1.00 88.25 162 MET A CA 1
ATOM 1254 C C . MET A 1 162 ? 3.022 -8.309 -2.355 1.00 88.25 162 MET A C 1
ATOM 1256 O O . MET A 1 162 ? 2.324 -8.140 -1.359 1.00 88.25 162 MET A O 1
ATOM 1260 N N . TYR A 1 163 ? 3.550 -7.282 -3.025 1.00 87.50 163 TYR A N 1
ATOM 1261 C CA . TYR A 1 163 ? 3.329 -5.900 -2.602 1.00 87.50 163 TYR A CA 1
ATOM 1262 C C . TYR A 1 163 ? 1.868 -5.455 -2.767 1.00 87.50 163 TYR A C 1
ATOM 1264 O O . TYR A 1 163 ? 1.397 -4.668 -1.944 1.00 87.50 163 TYR A O 1
ATOM 1272 N N . SER A 1 164 ? 1.118 -6.008 -3.733 1.00 90.69 164 SER A N 1
ATOM 1273 C CA . SER A 1 164 ? -0.321 -5.733 -3.892 1.00 90.69 164 SER A CA 1
ATOM 1274 C C . SER A 1 164 ? -1.165 -6.288 -2.745 1.00 90.69 164 SER A C 1
ATOM 1276 O O . SER A 1 164 ? -2.285 -5.817 -2.538 1.00 90.69 164 SER A O 1
ATOM 1278 N N . LYS A 1 165 ? -0.640 -7.246 -1.968 1.00 94.94 165 LYS A N 1
ATOM 1279 C CA . LYS A 1 165 ? -1.305 -7.792 -0.779 1.00 94.94 165 LYS A CA 1
ATOM 1280 C C . LYS A 1 165 ? -1.156 -6.818 0.370 1.00 94.94 165 LYS A C 1
ATOM 1282 O O . LYS A 1 165 ? -0.112 -6.771 1.022 1.00 94.94 165 LYS A O 1
ATOM 1287 N N . ILE A 1 166 ? -2.217 -6.072 0.658 1.00 95.88 166 ILE A N 1
ATOM 1288 C CA . ILE A 1 166 ? -2.219 -5.076 1.728 1.00 95.88 166 ILE A CA 1
ATOM 1289 C C . ILE A 1 166 ? -3.218 -5.473 2.811 1.00 95.88 166 ILE A C 1
ATOM 1291 O O . ILE A 1 166 ? -4.371 -5.813 2.541 1.00 95.88 166 ILE A O 1
ATOM 1295 N N . LYS A 1 167 ? -2.786 -5.407 4.072 1.00 96.81 167 LYS A N 1
ATOM 1296 C CA . LYS A 1 167 ? -3.650 -5.616 5.240 1.00 96.81 167 LYS A CA 1
ATOM 1297 C C . LYS A 1 167 ? -3.550 -4.464 6.226 1.00 96.81 167 LYS A C 1
ATOM 1299 O O . LYS A 1 167 ? -2.451 -3.999 6.524 1.00 96.81 167 LYS A O 1
ATOM 1304 N N . ILE A 1 168 ? -4.687 -4.067 6.788 1.00 95.50 168 ILE A N 1
ATOM 1305 C CA . ILE A 1 168 ? -4.763 -3.078 7.869 1.00 95.50 168 ILE A CA 1
ATOM 1306 C C . ILE A 1 168 ? -5.047 -3.813 9.176 1.00 95.50 168 ILE A C 1
ATOM 1308 O O . ILE A 1 168 ? -5.912 -4.691 9.229 1.00 95.50 168 ILE A O 1
ATOM 1312 N N . ARG A 1 169 ? -4.331 -3.463 10.243 1.00 95.44 169 ARG A N 1
ATOM 1313 C CA . ARG A 1 169 ? -4.565 -3.969 11.603 1.00 95.44 169 ARG A CA 1
ATOM 1314 C C . ARG A 1 169 ? -4.253 -2.907 12.648 1.00 95.44 169 ARG A C 1
ATOM 1316 O O . ARG A 1 169 ? -3.642 -1.887 12.337 1.00 95.44 169 ARG A O 1
ATOM 1323 N N . THR A 1 170 ? -4.633 -3.171 13.893 1.00 93.81 170 THR A N 1
ATOM 1324 C CA . THR A 1 170 ? -4.248 -2.297 15.002 1.00 93.81 170 THR A CA 1
ATOM 1325 C C . THR A 1 170 ? -2.837 -2.608 15.506 1.00 93.81 170 THR A C 1
ATOM 1327 O O . THR A 1 170 ? -2.275 -3.684 15.269 1.00 93.81 170 THR A O 1
ATOM 1330 N N . ASP A 1 171 ? -2.256 -1.652 16.218 1.00 90.81 171 ASP A N 1
ATOM 1331 C CA . ASP A 1 171 ? -1.061 -1.824 17.049 1.00 90.81 171 ASP A CA 1
ATOM 1332 C C . ASP A 1 171 ? -1.229 -2.924 18.117 1.00 90.81 171 ASP A C 1
ATOM 1334 O O . ASP A 1 171 ? -0.298 -3.699 18.338 1.00 90.81 171 ASP A O 1
ATOM 1338 N N . LYS A 1 172 ? -2.421 -3.052 18.714 1.00 89.94 172 LYS A N 1
ATOM 1339 C CA . LYS A 1 172 ? -2.722 -4.026 19.779 1.00 89.94 172 LYS A CA 1
ATOM 1340 C C . LYS A 1 172 ? -3.125 -5.425 19.313 1.00 89.94 172 LYS A C 1
ATOM 1342 O O . LYS A 1 172 ? -3.063 -6.356 20.109 1.00 89.94 172 LYS A O 1
ATOM 1347 N N . SER A 1 173 ? -3.567 -5.603 18.068 1.00 90.44 173 SER A N 1
ATOM 1348 C CA . SER A 1 173 ? -4.078 -6.893 17.592 1.00 90.44 173 SER A CA 1
ATOM 1349 C C . SER A 1 173 ? -3.411 -7.355 16.304 1.00 90.44 173 SER A C 1
ATOM 1351 O O . SER A 1 173 ? -3.170 -6.590 15.371 1.00 90.44 173 SER A O 1
ATOM 1353 N N . LYS A 1 174 ? -3.153 -8.665 16.226 1.00 91.06 174 LYS A N 1
ATOM 1354 C CA . LYS A 1 174 ? -2.744 -9.327 14.979 1.00 91.06 174 LYS A CA 1
ATOM 1355 C C . LYS A 1 174 ? -3.935 -9.598 14.054 1.00 91.06 174 LYS A C 1
ATOM 1357 O O . LYS A 1 174 ? -3.712 -9.882 12.877 1.00 91.06 174 LYS A O 1
ATOM 1362 N N . LYS A 1 175 ? -5.175 -9.505 14.559 1.00 93.12 175 LYS A N 1
ATOM 1363 C CA . LYS A 1 175 ? -6.379 -9.714 13.750 1.00 93.12 175 LYS A CA 1
ATOM 1364 C C . LYS A 1 175 ? -6.496 -8.587 12.710 1.00 93.12 175 LYS A C 1
ATOM 1366 O O . LYS A 1 175 ? -6.426 -7.413 13.079 1.00 93.12 175 LYS A O 1
ATOM 1371 N N . PRO A 1 176 ? -6.637 -8.923 11.420 1.00 94.25 176 PRO A N 1
ATOM 1372 C CA . PRO A 1 176 ? -6.798 -7.930 10.370 1.00 94.25 176 PRO A CA 1
ATOM 1373 C C . PRO A 1 176 ? -8.159 -7.246 10.509 1.00 94.25 176 PRO A C 1
ATOM 1375 O O . PRO A 1 176 ? -9.155 -7.886 10.837 1.00 94.25 176 PRO A O 1
ATOM 1378 N N . LEU A 1 177 ? -8.189 -5.943 10.254 1.00 95.62 177 LEU A N 1
ATOM 1379 C CA . LEU A 1 177 ? -9.407 -5.147 10.109 1.00 95.62 177 LEU A CA 1
ATOM 1380 C C . LEU A 1 177 ? -9.827 -5.039 8.642 1.00 95.62 177 LEU A C 1
ATOM 1382 O O . LEU A 1 177 ? -11.006 -4.895 8.351 1.00 95.62 177 LEU A O 1
ATOM 1386 N N . PHE A 1 178 ? -8.861 -5.122 7.731 1.00 97.12 178 PHE A N 1
ATOM 1387 C CA . PHE A 1 178 ? -9.082 -5.038 6.295 1.00 97.12 178 PHE A CA 1
ATOM 1388 C C . PHE A 1 178 ? -8.006 -5.832 5.551 1.00 97.12 178 PHE A C 1
ATOM 1390 O O . PHE A 1 178 ? -6.855 -5.883 6.004 1.00 97.12 178 PHE A O 1
ATOM 1397 N N . LYS A 1 179 ? -8.370 -6.443 4.424 1.00 97.50 179 LYS A N 1
ATOM 1398 C CA . LYS A 1 179 ? -7.464 -7.114 3.488 1.00 97.50 179 LYS A CA 1
ATOM 1399 C C . LYS A 1 179 ? -7.887 -6.813 2.055 1.00 97.50 179 LYS A C 1
ATOM 1401 O O . LYS A 1 179 ? -9.060 -6.956 1.715 1.00 97.50 179 LYS A O 1
ATOM 1406 N N . VAL A 1 180 ? -6.910 -6.503 1.218 1.00 96.81 180 VAL A N 1
ATOM 1407 C CA . VAL A 1 180 ? -7.066 -6.346 -0.227 1.00 96.81 180 VAL A CA 1
ATOM 1408 C C . VAL A 1 180 ? -5.895 -7.016 -0.934 1.00 96.81 180 VAL A C 1
ATOM 1410 O O . VAL A 1 180 ? -4.782 -7.052 -0.398 1.00 96.81 180 VAL A O 1
ATOM 1413 N N . ASP A 1 181 ? -6.150 -7.549 -2.118 1.00 95.50 181 ASP A N 1
ATOM 1414 C CA . ASP A 1 181 ? -5.115 -8.029 -3.023 1.00 95.50 181 ASP A CA 1
ATOM 1415 C C . ASP A 1 181 ? -5.466 -7.647 -4.457 1.00 95.50 181 ASP A C 1
ATOM 1417 O O . ASP A 1 181 ? -6.594 -7.879 -4.885 1.00 95.50 181 ASP A O 1
ATOM 1421 N N . GLN A 1 182 ? -4.521 -7.033 -5.170 1.00 92.62 182 GLN A N 1
ATOM 1422 C CA . GLN A 1 182 ? -4.695 -6.566 -6.552 1.00 92.62 182 GLN A CA 1
ATOM 1423 C C . GLN A 1 182 ? -5.996 -5.758 -6.738 1.00 92.62 182 GLN A C 1
ATOM 1425 O O . GLN A 1 182 ? -6.788 -5.998 -7.643 1.00 92.62 182 GLN A O 1
ATOM 1430 N N . GLY A 1 183 ? -6.292 -4.857 -5.795 1.00 92.94 183 GLY A N 1
ATOM 1431 C CA . GLY A 1 183 ? -7.523 -4.058 -5.800 1.00 92.94 183 GLY A CA 1
ATOM 1432 C C . GLY A 1 183 ? -8.800 -4.806 -5.386 1.00 92.94 183 GLY A C 1
ATOM 1433 O O . GLY A 1 183 ? -9.809 -4.167 -5.084 1.00 92.94 183 GLY A O 1
ATOM 1434 N N . LYS A 1 184 ? -8.781 -6.137 -5.279 1.00 95.06 184 LYS A N 1
ATOM 1435 C CA . LYS A 1 184 ? -9.924 -6.937 -4.829 1.00 95.06 184 LYS A CA 1
ATOM 1436 C C . LYS A 1 184 ? -9.986 -6.996 -3.305 1.00 95.06 184 LYS A C 1
ATOM 1438 O O . LYS A 1 184 ? -9.070 -7.488 -2.644 1.00 95.06 184 LYS A O 1
ATOM 1443 N N . VAL A 1 185 ? -11.085 -6.510 -2.731 1.00 96.38 185 VAL A N 1
ATOM 1444 C CA . VAL A 1 185 ? -11.325 -6.578 -1.282 1.00 96.38 185 VAL A CA 1
ATOM 1445 C C . VAL A 1 185 ? -11.577 -8.030 -0.881 1.00 96.38 185 VAL A C 1
ATOM 1447 O O . VAL A 1 185 ? -12.495 -8.670 -1.382 1.00 96.38 185 VAL A O 1
ATOM 1450 N N . LEU A 1 186 ? -10.750 -8.548 0.026 1.00 95.81 186 LEU A N 1
ATOM 1451 C CA . LEU A 1 186 ? -10.855 -9.918 0.538 1.00 95.81 186 LEU A CA 1
ATOM 1452 C C . LEU A 1 186 ? -11.562 -9.974 1.892 1.00 95.81 186 LEU A C 1
ATOM 1454 O O . LEU A 1 186 ? -12.144 -10.991 2.250 1.00 95.81 186 LEU A O 1
ATOM 1458 N N . TYR A 1 187 ? -11.441 -8.911 2.687 1.00 96.06 187 TYR A N 1
ATOM 1459 C CA . TYR A 1 187 ? -12.054 -8.821 4.006 1.00 96.06 187 TYR A CA 1
ATOM 1460 C C . TYR A 1 187 ? -12.134 -7.365 4.453 1.00 96.06 187 TYR A C 1
ATOM 1462 O O . TYR A 1 187 ? -11.155 -6.627 4.326 1.00 96.06 187 TYR A O 1
ATOM 1470 N N . ASN A 1 188 ? -13.249 -6.980 5.063 1.00 94.75 188 ASN A N 1
ATOM 1471 C CA . ASN A 1 188 ? -13.428 -5.673 5.674 1.00 94.75 188 ASN A CA 1
ATOM 1472 C C . ASN A 1 188 ? -14.298 -5.807 6.925 1.00 94.75 188 ASN A C 1
ATOM 1474 O O . ASN A 1 188 ? -15.451 -6.216 6.849 1.00 94.75 188 ASN A O 1
ATOM 1478 N N . LYS A 1 189 ? -13.758 -5.426 8.084 1.00 91.69 189 LYS A N 1
ATOM 1479 C CA . LYS A 1 189 ? -14.483 -5.474 9.358 1.00 91.69 189 LYS A CA 1
ATOM 1480 C C . LYS A 1 189 ? -15.722 -4.572 9.363 1.00 91.69 189 LYS A C 1
ATOM 1482 O O . LYS A 1 189 ? -16.632 -4.821 10.139 1.00 91.69 189 LYS A O 1
ATOM 1487 N N . ALA A 1 190 ? -15.755 -3.523 8.542 1.00 90.62 190 ALA A N 1
ATOM 1488 C CA . ALA A 1 190 ? -16.936 -2.671 8.429 1.00 90.62 190 ALA A CA 1
ATOM 1489 C C . ALA A 1 190 ? -18.128 -3.372 7.751 1.00 90.62 190 ALA A C 1
ATOM 1491 O O . ALA A 1 190 ? -19.263 -2.970 7.994 1.00 90.62 190 ALA A O 1
ATOM 1492 N N . ASP A 1 191 ? -17.873 -4.418 6.962 1.00 87.44 191 ASP A N 1
ATOM 1493 C CA . ASP A 1 191 ? -18.904 -5.146 6.213 1.00 87.44 191 ASP A CA 1
ATOM 1494 C C . ASP A 1 191 ? -19.382 -6.411 6.956 1.00 87.44 191 ASP A C 1
ATOM 1496 O O . ASP A 1 191 ? -20.351 -7.035 6.538 1.00 87.44 191 ASP A O 1
ATOM 1500 N N . ALA A 1 192 ? -18.712 -6.771 8.060 1.00 78.12 192 ALA A N 1
ATOM 1501 C CA . ALA A 1 192 ? -19.120 -7.828 8.989 1.00 78.12 192 ALA A CA 1
ATOM 1502 C C . ALA A 1 192 ? -20.152 -7.314 10.008 1.00 78.12 192 ALA A C 1
ATOM 1504 O O . ALA A 1 192 ? -21.032 -8.099 10.403 1.00 78.12 192 ALA A O 1
#

InterPro domains:
  IPR026870 Zinc-ribbon domain [PF13240] (8-28)

Foldseek 3Di:
DDQDWDADPPPRDIDGLQDQADPVPRDGDDHDPPPPPDDPDDPPPPPPPPVPPCPPDDPVNVVVVVVVVVVVCVVVVVVPPVLDDPDQVVVQVVCCCQQPPDDALQDDDWGWGADLPQAIEIEGAPPRNCPVLVLPRPSNVVNQVSLLVVLLVLVPPHSRQSNSWYFYDYPPDPDTQWTGHNSRTPDHVSVD

=== Feature glossary ===
A reading guide for the features in this record.

Start from the sequence.

  · Sequence gives the chain of amino acids in standard one-letter code (A=alanine, C=cysteine, …, Y=tyrosine), read N→C. It is the only feature that is directly encoded by the gene; all structural features are derived from the folded form of this sequence.

Fold it, and you get atomic coordinates and the backbone conformation that goes with them.

  · Structure coordinates are given as an mmCIF _atom_site loop: one row per atom with element, residue name, chain id, sequence number, and x/y/z position in Å. Only the four main-chain atoms per residue are included here; side chains are omitted to keep the record compact.

  · Backbone dihedral angles. Every residue except chain termini has a φ (preceding-C → N → Cα → C) and a ψ (N → Cα → C → next-N). They are reported in degrees following the IUPAC sign convention. Secondary structure is essentially a statement about which (φ, ψ) basin each residue occupies.

  · Eight-state secondary structure (DSSP): H is the canonical α-helix, G the tighter 3₁₀-helix, I the wider π-helix; E/B are β-structure, T and S are turns and bends, and '-' is everything else. DSSP derives these from the pattern of main-chain N–H···O=C hydrogen bonds, not from the sequence.

  · SS3 is a coarse helix/strand/coil call (letters a/b/c) made by the P-SEA algorithm from inter-Cα distances and dihedrals. It is less detailed than DSSP but needs only Cα positions.

Summarize the fold with a handful of shape descriptors and a per-residue structural alphabet.

  · Radius of gyration (Rg) is the root-mean-square distance of Cα atoms from their centroid — a single number for overall size and compactness. A globular domain of N residues has Rg ≈ 2.2·N^0.38 Å; an extended or disordered chain has a much larger Rg. The Cα contact count is the number of residue pairs whose Cα atoms are within 8 Å and are more than four positions apart in sequence — a standard proxy for tertiary packing density. The bounding box is the smallest axis-aligned box enclosing all Cα atoms.

  · 3Di is Foldseek's structural alphabet. Each residue is assigned one of twenty discrete states based on how its Cα sits relative to its spatial (not sequential) neighbors. Aligning 3Di strings finds structural homologs roughly as well as full 3D superposition, but orders of magnitude faster.

  · Solvent-accessible surface area (SASA) is the area in Å² traced out by the centre of a 1.4 Å probe sphere (a water molecule) rolled over the protein's van der Waals surface (Shrake–Rupley / Lee–Richards construction). Buried residues have near-zero SASA; fully exposed residues can exceed 200 Å². The total SASA scales roughly with the number of surface residues.

Ask how reliable the model is.

  · For AlphaFold models, the B-factor field carries pLDDT — the model's own estimate of local accuracy on a 0–100 scale. Regions with pLDDT<50 should be treated as essentially unmodeled; they often correspond to intrinsically disordered segments.

  · For experimental (PDB) structures, the B-factor (temperature factor) quantifies the positional spread of each atom in the crystal — a combination of thermal vibration and static disorder — in units of Å². High B-factors mark flexible loops or poorly resolved regions; low B-factors mark the rigid, well-ordered core.

  · Predicted Aligned Error (PAE) is an AlphaFold confidence matrix: entry (i, j) is the expected error in the position of residue j, in ångströms, when the prediction is superimposed on the true structure at residue i. Low PAE within a block of residues means that block is internally rigid and well-predicted; high PAE between two blocks means their relative placement is uncertain even if each block individually is confident.

Place it in context: what it resembles, what it is annotated as, and how it looks.

  · Structural nearest neighbors (via Foldseek easy-search vs the PDB). Reported per hit: target PDB id, E-value, and alignment TM-score. A TM-score above ~0.5 is the conventional threshold for 'same fold'.

  · Functional annotations link the protein to curated databases. InterPro entries identify conserved domains and families by matching the sequence against member-database signatures (Pfam, PROSITE, CDD, …). Gene Ontology (GO) terms describe molecular function, biological process, and cellular component in a controlled vocabulary. CATH places the structure in a hierarchical fold classification (Class/Architecture/Topology/Homologous-superfamily). The organism is the source species.

  · The contact map is a binary N×N matrix image: pixel (i, j) is dark where Cα_i and Cα_j are within 8 Å and |i−j|>4. Because the |i−j|>4 filter removes local helical contacts, off-diagonal stripes parallel to the main diagonal indicate parallel β-sheets; stripes perpendicular to it indicate antiparallel β-sheets. The Ramachandran plot scatters every residue's (φ, ψ) pair against the sterically allowed regions. The PAE heatmap renders the predicted-aligned-error matrix.

  · Six rendered views show the 3D structure from the faces of a cube — i.e. along ±x, ±y, ±z. Rendering representation is drawn randomly per protein from cartoon (secondary-structure ribbons), sticks (backbone bonds), or molecular surface; coloring is either N→C rainbow (blue at the N-terminus through red at the C-terminus) or one color per chain.